Protein AF-A0A5C0DPR0-F1 (afdb_monomer_lite)

Foldseek 3Di:
DDDDPDPQWDFFDPVRLVLLVVLCVVVVHDLVRLCVVLVHDSVQSVCRNVRHIDGPVSLCSSCVVSVHDVVVRDPPPDPPDDDDDDDDDDDDDDDDDDDDDPDDDDPPPPPPPPVDADKWKKKWFWDDFPVPCPDPVLLQVLLCVQQNDFKDFDDFDGDGTITMIMGGPRSLVSVQCCVVVVVCQDRVPIGIDHMDTQPPPNPPPPQVVFAQELPDWPDPVSHDPQKDQPVVLLVVLPPPDDDDDDPPDDPVQSRFKMWGWFQDPVVRWIKIWMKGKDDDPVCVVVQKIKIKIKIATSDQVDWDQQQKKKWKAFPPPRHTQDIWGGDTRMTMDMGMDHAQGKMKIFIDRNPDTRDIGIYGD

Structure (mmCIF, N/CA/C/O backbone):
data_AF-A0A5C0DPR0-F1
#
_entry.id   AF-A0A5C0DPR0-F1
#
loop_
_atom_site.group_PDB
_atom_site.id
_atom_site.type_symbol
_atom_site.label_atom_id
_atom_site.label_alt_id
_atom_site.label_comp_id
_atom_site.label_asym_id
_atom_site.label_entity_id
_atom_site.label_seq_id
_atom_site.pdbx_PDB_ins_code
_atom_site.Cartn_x
_atom_site.Cartn_y
_atom_site.Cartn_z
_atom_site.occupancy
_atom_site.B_iso_or_equiv
_atom_site.auth_seq_id
_atom_site.auth_comp_id
_atom_site.auth_asym_id
_atom_site.auth_atom_id
_atom_site.pdbx_PDB_model_num
ATOM 1 N N . MET A 1 1 ? 44.161 -37.547 3.077 1.00 33.28 1 MET A N 1
ATOM 2 C CA . MET A 1 1 ? 42.732 -37.229 3.282 1.00 33.28 1 MET A CA 1
ATOM 3 C C . MET A 1 1 ? 42.538 -36.890 4.749 1.00 33.28 1 MET A C 1
ATOM 5 O O . MET A 1 1 ? 42.451 -37.794 5.563 1.00 33.28 1 MET A O 1
ATOM 9 N N . THR A 1 2 ? 42.570 -35.611 5.112 1.00 27.02 2 THR A N 1
ATOM 10 C CA . THR A 1 2 ? 42.366 -35.168 6.499 1.00 27.02 2 THR A CA 1
ATOM 11 C C . THR A 1 2 ? 41.094 -34.340 6.543 1.00 27.02 2 THR A C 1
ATOM 13 O O . THR A 1 2 ? 41.049 -33.235 6.010 1.00 27.02 2 THR A O 1
ATOM 16 N N . GLN A 1 3 ? 40.048 -34.945 7.104 1.00 31.61 3 GLN A N 1
ATOM 17 C CA . GLN A 1 3 ? 38.755 -34.325 7.364 1.00 31.61 3 GLN A CA 1
ATOM 18 C C . GLN A 1 3 ? 38.914 -33.300 8.491 1.00 31.61 3 GLN A C 1
ATOM 20 O O . GLN A 1 3 ? 39.350 -33.642 9.589 1.00 31.61 3 GLN A O 1
ATOM 25 N N . THR A 1 4 ? 38.559 -32.047 8.225 1.00 35.56 4 THR A N 1
ATOM 26 C CA . THR A 1 4 ? 38.386 -31.017 9.255 1.00 35.56 4 THR A CA 1
ATOM 27 C C . THR A 1 4 ? 37.007 -31.220 9.903 1.00 35.56 4 THR A C 1
ATOM 29 O O . THR A 1 4 ? 36.044 -31.420 9.158 1.00 35.56 4 THR A O 1
ATOM 32 N N . PRO A 1 5 ? 36.856 -31.191 11.244 1.00 42.25 5 PRO A N 1
ATOM 33 C CA . PRO A 1 5 ? 35.576 -31.450 11.902 1.00 42.25 5 PRO A CA 1
ATOM 34 C C . PRO A 1 5 ? 34.559 -30.386 11.487 1.00 42.25 5 PRO A C 1
ATOM 36 O O . PRO A 1 5 ? 34.745 -29.194 11.738 1.00 42.25 5 PRO A O 1
ATOM 39 N N . GLY A 1 6 ? 33.517 -30.824 10.783 1.00 49.41 6 GLY A N 1
ATOM 40 C CA . GLY A 1 6 ? 32.543 -29.952 10.142 1.00 49.41 6 GLY A CA 1
ATOM 41 C C . GLY A 1 6 ? 31.759 -29.116 11.149 1.00 49.41 6 GLY A C 1
ATOM 42 O O . GLY A 1 6 ? 31.264 -29.632 12.151 1.00 49.41 6 GLY A O 1
ATOM 43 N N . ARG A 1 7 ? 31.600 -27.820 10.856 1.00 59.56 7 ARG A N 1
ATOM 44 C CA . ARG A 1 7 ? 30.588 -26.969 11.497 1.00 59.56 7 ARG A CA 1
ATOM 45 C C . ARG A 1 7 ? 29.228 -27.653 11.317 1.00 59.56 7 ARG A C 1
ATOM 47 O O . ARG A 1 7 ? 28.668 -27.619 10.230 1.00 59.56 7 ARG A O 1
ATOM 54 N N . SER A 1 8 ? 28.707 -28.297 12.361 1.00 78.06 8 SER A N 1
ATOM 55 C CA . SER A 1 8 ? 27.427 -29.022 12.317 1.00 78.06 8 SER A CA 1
ATOM 56 C C . SER A 1 8 ? 26.212 -28.089 12.274 1.00 78.06 8 SER A C 1
ATOM 58 O O . SER A 1 8 ? 25.092 -28.542 12.026 1.00 78.06 8 SER A O 1
ATOM 60 N N . SER A 1 9 ? 26.432 -26.784 12.467 1.00 85.88 9 SER A N 1
ATOM 61 C CA . SER A 1 9 ? 25.413 -25.745 12.401 1.00 85.88 9 SER A CA 1
ATOM 62 C C . SER A 1 9 ? 25.837 -24.542 11.559 1.00 85.88 9 SER A C 1
ATOM 64 O O . SER A 1 9 ? 26.989 -24.111 11.626 1.00 85.88 9 SER A O 1
ATOM 66 N N . LEU A 1 10 ? 24.876 -23.959 10.846 1.00 89.06 10 LEU A N 1
ATOM 67 C CA . LEU A 1 10 ? 25.005 -22.722 10.082 1.00 89.06 10 LEU A CA 1
ATOM 68 C C . LEU A 1 10 ? 24.033 -21.668 10.604 1.00 89.06 10 LEU A C 1
ATOM 70 O O . LEU A 1 10 ? 22.939 -21.981 11.077 1.00 89.06 10 LEU A O 1
ATOM 74 N N . THR A 1 11 ? 24.443 -20.411 10.476 1.00 89.88 11 THR A N 1
ATOM 75 C CA . THR A 1 11 ? 23.635 -19.244 10.821 1.00 89.88 11 THR A CA 1
ATOM 76 C C . THR A 1 11 ? 23.366 -18.449 9.555 1.00 89.88 11 THR A C 1
ATOM 78 O O . THR A 1 11 ? 24.300 -18.098 8.837 1.00 89.88 11 THR A O 1
ATOM 81 N N . ALA A 1 12 ? 22.097 -18.152 9.278 1.00 88.31 12 ALA A N 1
ATOM 82 C CA . ALA A 1 12 ? 21.735 -17.327 8.133 1.00 88.31 12 ALA A CA 1
ATOM 83 C C . ALA A 1 12 ? 22.157 -15.870 8.376 1.00 88.31 12 ALA A C 1
ATOM 85 O O . ALA A 1 12 ? 21.809 -15.280 9.404 1.00 88.31 12 ALA A O 1
ATOM 86 N N . SER A 1 13 ? 22.904 -15.289 7.433 1.00 88.19 13 SER A N 1
ATOM 87 C CA . SER A 1 13 ? 23.257 -13.867 7.468 1.00 88.19 13 SER A CA 1
ATOM 88 C C .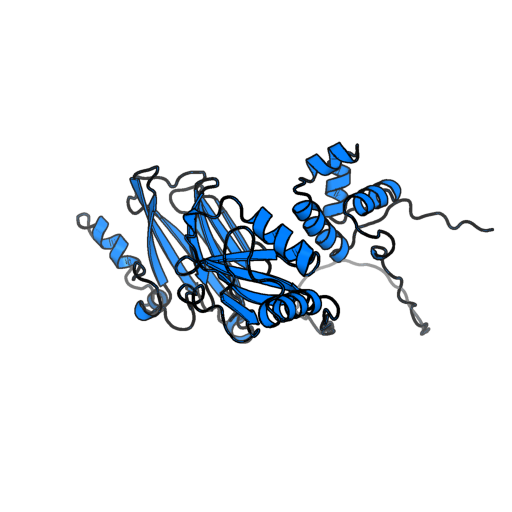 SER A 1 13 ? 22.007 -12.994 7.301 1.00 88.19 13 SER A C 1
ATOM 90 O O . SER A 1 13 ? 20.943 -13.472 6.907 1.00 88.19 13 SER A O 1
ATOM 92 N N . ALA A 1 14 ? 22.104 -11.696 7.601 1.00 82.88 14 ALA A N 1
ATOM 93 C CA . ALA A 1 14 ? 20.983 -10.775 7.394 1.00 82.88 14 ALA A CA 1
ATOM 94 C C . ALA A 1 14 ? 20.483 -10.785 5.936 1.00 82.88 14 ALA A C 1
ATOM 96 O O . ALA A 1 14 ? 19.280 -10.871 5.717 1.00 82.88 14 ALA A O 1
ATOM 97 N N . GLU A 1 15 ? 21.404 -10.804 4.969 1.00 85.25 15 GLU A N 1
ATOM 98 C CA . GLU A 1 15 ? 21.096 -10.849 3.536 1.00 85.25 15 GLU A CA 1
ATOM 99 C C . GLU A 1 15 ? 20.330 -12.120 3.142 1.00 85.25 15 GLU A C 1
ATOM 101 O O . GLU A 1 15 ? 19.316 -12.058 2.450 1.00 85.25 15 GLU A O 1
ATOM 106 N N . VAL A 1 16 ? 20.780 -13.280 3.627 1.00 88.44 16 VAL A N 1
ATOM 107 C CA . VAL A 1 16 ? 20.151 -14.573 3.315 1.00 88.44 16 VAL A CA 1
ATOM 108 C C . VAL A 1 16 ? 18.749 -14.655 3.904 1.00 88.44 16 VAL A C 1
ATOM 110 O O . VAL A 1 16 ? 17.831 -15.147 3.254 1.00 88.44 16 VAL A O 1
ATOM 113 N N . ARG A 1 17 ? 18.559 -14.141 5.125 1.00 92.06 17 ARG A N 1
ATOM 114 C CA . ARG A 1 17 ? 17.240 -14.114 5.772 1.00 92.06 17 ARG A CA 1
ATOM 115 C C . ARG A 1 17 ? 16.257 -13.234 5.017 1.00 92.06 17 ARG A C 1
ATOM 117 O O . ARG A 1 17 ? 15.082 -13.579 4.969 1.00 92.06 17 ARG A O 1
ATOM 124 N N . GLU A 1 18 ? 16.725 -12.135 4.437 1.00 88.44 18 GLU A N 1
ATOM 125 C CA . GLU A 1 18 ? 15.867 -11.247 3.659 1.00 88.44 18 GLU A CA 1
ATOM 126 C C . GLU A 1 18 ? 15.465 -11.871 2.324 1.00 88.44 18 GLU A C 1
ATOM 128 O O . GLU A 1 18 ? 14.275 -11.985 2.032 1.00 88.44 18 GLU A O 1
ATOM 133 N N . LYS A 1 19 ? 16.433 -12.425 1.582 1.00 88.81 19 LYS A N 1
ATOM 134 C CA . LYS A 1 19 ? 16.159 -13.211 0.366 1.00 88.81 19 LYS A CA 1
ATOM 135 C C . LYS A 1 19 ? 15.168 -14.345 0.634 1.00 88.81 19 LYS A C 1
ATOM 137 O O . LYS A 1 19 ? 14.225 -14.540 -0.125 1.00 88.81 19 LYS A O 1
ATOM 142 N N . ALA A 1 20 ? 15.335 -15.042 1.756 1.00 91.56 20 ALA A N 1
ATOM 143 C CA . ALA A 1 20 ? 14.423 -16.095 2.171 1.00 91.56 20 ALA A CA 1
ATOM 144 C C . ALA A 1 20 ? 13.011 -15.591 2.495 1.00 91.56 20 ALA A C 1
ATOM 146 O O . ALA A 1 20 ? 12.049 -16.300 2.213 1.00 91.56 20 ALA A O 1
ATOM 147 N N . ARG A 1 21 ? 12.852 -14.395 3.085 1.00 89.69 21 ARG A N 1
ATOM 148 C CA . ARG A 1 21 ? 11.521 -13.815 3.348 1.00 89.69 21 ARG A CA 1
ATOM 149 C C . ARG A 1 21 ? 10.802 -13.479 2.050 1.00 89.69 21 ARG A C 1
ATOM 151 O O . ARG A 1 21 ? 9.630 -13.815 1.914 1.00 89.69 21 ARG A O 1
ATOM 158 N N . ILE A 1 22 ? 11.515 -12.873 1.106 1.00 83.38 22 ILE A N 1
ATOM 159 C CA . ILE A 1 22 ? 10.978 -12.534 -0.214 1.00 83.38 22 ILE A CA 1
ATOM 160 C C . ILE A 1 22 ? 10.560 -13.810 -0.959 1.00 83.38 22 ILE A C 1
ATOM 162 O O . ILE A 1 22 ? 9.437 -13.885 -1.452 1.00 83.38 22 ILE A O 1
ATOM 166 N N . ALA A 1 23 ? 11.413 -14.840 -0.972 1.00 89.88 23 ALA A N 1
ATOM 167 C CA . ALA A 1 23 ? 11.097 -16.129 -1.591 1.00 89.88 23 ALA A CA 1
ATOM 168 C C . ALA A 1 23 ? 9.878 -16.808 -0.941 1.00 89.88 23 ALA A C 1
ATOM 170 O O . ALA A 1 23 ? 8.977 -17.267 -1.639 1.00 89.88 23 ALA A O 1
ATOM 171 N N . LEU A 1 24 ? 9.803 -16.804 0.395 1.00 89.00 24 LEU A N 1
ATOM 172 C CA . LEU A 1 24 ? 8.674 -17.365 1.141 1.00 89.00 24 LEU A CA 1
ATOM 173 C C . LEU A 1 24 ? 7.348 -16.669 0.780 1.00 89.00 24 LEU A C 1
ATOM 175 O O . LEU A 1 24 ? 6.334 -17.341 0.589 1.00 89.00 24 LEU A O 1
ATOM 179 N N . LEU A 1 25 ? 7.364 -15.336 0.656 1.00 79.88 25 LEU A N 1
ATOM 180 C CA . LEU A 1 25 ? 6.206 -14.544 0.228 1.00 79.88 25 LEU A CA 1
ATOM 181 C C . LEU A 1 25 ? 5.827 -14.821 -1.232 1.00 79.88 25 LEU A C 1
ATOM 183 O O . LEU A 1 25 ? 4.643 -14.967 -1.526 1.00 79.88 25 LEU A O 1
ATOM 187 N N . GLY A 1 26 ? 6.812 -14.943 -2.127 1.00 80.12 26 GLY A N 1
ATOM 188 C CA . GLY A 1 26 ? 6.591 -15.268 -3.540 1.00 80.12 26 GLY A CA 1
ATOM 189 C C . GLY A 1 26 ? 5.938 -16.636 -3.753 1.00 80.12 26 GLY A C 1
ATOM 190 O O . GLY A 1 26 ? 5.128 -16.796 -4.662 1.00 80.12 26 GLY A O 1
ATOM 191 N N . LEU A 1 27 ? 6.225 -17.597 -2.872 1.00 82.25 27 LEU A N 1
ATOM 192 C CA . LEU A 1 27 ? 5.579 -18.914 -2.852 1.00 82.25 27 LEU A CA 1
ATOM 193 C C . LEU A 1 27 ? 4.201 -18.908 -2.162 1.00 82.25 27 LEU A C 1
ATOM 195 O O . LEU A 1 27 ? 3.501 -19.919 -2.172 1.00 82.25 27 LEU A O 1
ATOM 199 N N . GLY A 1 28 ? 3.796 -17.793 -1.542 1.00 81.19 28 GLY A N 1
ATOM 200 C CA . GLY A 1 28 ? 2.561 -17.702 -0.758 1.00 81.19 28 GLY A CA 1
ATOM 201 C C . GLY A 1 28 ? 2.590 -18.537 0.527 1.00 81.19 28 GLY A C 1
ATOM 202 O O . GLY A 1 28 ? 1.539 -18.897 1.059 1.00 81.19 28 GLY A O 1
ATOM 203 N N . TYR A 1 29 ? 3.779 -18.885 1.025 1.00 87.81 29 TYR A N 1
ATOM 204 C CA . TYR A 1 29 ? 3.936 -19.738 2.198 1.00 87.81 29 TYR A CA 1
ATOM 205 C C . TYR A 1 29 ? 3.983 -18.922 3.490 1.00 87.81 29 TYR A C 1
ATOM 207 O O . TYR A 1 29 ? 4.507 -17.813 3.567 1.00 87.81 29 TYR A O 1
ATOM 215 N N . THR A 1 30 ? 3.475 -19.520 4.566 1.00 90.81 30 THR A N 1
ATOM 216 C CA . THR A 1 30 ? 3.812 -19.097 5.930 1.00 90.81 30 THR A CA 1
ATOM 217 C C . THR A 1 30 ? 5.005 -19.915 6.428 1.00 90.81 30 THR A C 1
ATOM 219 O O . THR A 1 30 ? 5.275 -21.002 5.920 1.00 90.81 30 THR A O 1
ATOM 222 N N . GLN A 1 31 ? 5.703 -19.462 7.478 1.00 91.75 31 GLN A N 1
ATOM 223 C CA . GLN A 1 31 ? 6.757 -20.287 8.099 1.00 91.75 31 GLN A CA 1
ATOM 224 C C . GLN A 1 31 ? 6.222 -21.635 8.610 1.00 91.75 31 GLN A C 1
ATOM 226 O O . GLN A 1 31 ? 6.978 -22.598 8.678 1.00 91.75 31 GLN A O 1
ATOM 231 N N . GLN A 1 32 ? 4.936 -21.700 8.980 1.00 89.00 32 GLN A N 1
ATOM 232 C CA . GLN A 1 32 ? 4.283 -22.948 9.374 1.00 89.00 32 GLN A CA 1
ATOM 233 C C . GLN A 1 32 ? 4.093 -23.864 8.162 1.00 89.00 32 GLN A C 1
ATOM 235 O O . GLN A 1 32 ? 4.509 -25.013 8.218 1.00 89.00 32 GLN A O 1
ATOM 240 N N . ALA A 1 33 ? 3.572 -23.332 7.052 1.00 87.12 33 ALA A N 1
ATOM 241 C CA . ALA A 1 33 ? 3.404 -24.092 5.814 1.00 87.12 33 ALA A CA 1
ATOM 242 C C . ALA A 1 33 ? 4.742 -24.651 5.298 1.00 87.12 33 ALA A C 1
ATOM 244 O O . ALA A 1 33 ? 4.816 -25.820 4.936 1.00 87.12 33 ALA A O 1
ATOM 245 N N . LEU A 1 34 ? 5.814 -23.851 5.350 1.00 93.81 34 LEU A N 1
ATOM 246 C CA . LEU A 1 34 ? 7.159 -24.307 4.990 1.00 93.81 34 LEU A CA 1
ATOM 247 C C . LEU A 1 34 ? 7.674 -25.402 5.940 1.00 93.81 34 LEU A C 1
ATOM 249 O O . LEU A 1 34 ? 8.290 -26.367 5.496 1.00 93.81 34 LEU A O 1
ATOM 253 N N . ALA A 1 35 ? 7.429 -25.266 7.247 1.00 95.81 35 ALA A N 1
ATOM 254 C CA . ALA A 1 35 ? 7.816 -26.281 8.225 1.00 95.81 35 ALA A CA 1
ATOM 255 C C . ALA A 1 35 ? 7.104 -27.616 7.963 1.00 95.81 35 ALA A C 1
ATOM 257 O O . ALA A 1 35 ? 7.754 -28.662 7.960 1.00 95.81 35 ALA A O 1
ATOM 258 N N . ASP A 1 36 ? 5.801 -27.564 7.683 1.00 92.19 36 ASP A N 1
ATOM 259 C CA . ASP A 1 36 ? 4.989 -28.741 7.379 1.00 92.19 36 ASP A CA 1
ATOM 260 C C . ASP A 1 36 ? 5.438 -29.402 6.068 1.00 92.19 36 ASP A C 1
ATOM 262 O O . ASP A 1 36 ? 5.614 -30.621 6.021 1.00 92.19 36 ASP A O 1
ATOM 266 N N . PHE A 1 37 ? 5.716 -28.598 5.035 1.00 92.56 37 PHE A N 1
ATOM 267 C CA . PHE A 1 37 ? 6.218 -29.072 3.744 1.00 92.56 37 PHE A CA 1
ATOM 268 C C . PHE A 1 37 ? 7.571 -29.78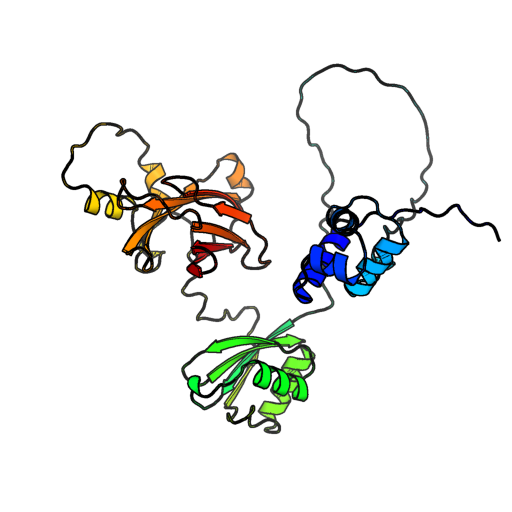7 3.878 1.00 92.56 37 PHE A C 1
ATOM 270 O O . PHE A 1 37 ? 7.740 -30.915 3.413 1.00 92.56 37 PHE A O 1
ATOM 277 N N . LEU A 1 38 ? 8.517 -29.171 4.591 1.00 94.38 38 LEU A N 1
ATOM 278 C CA . LEU A 1 38 ? 9.859 -29.719 4.809 1.00 94.38 38 LEU A CA 1
ATOM 279 C C . LEU A 1 38 ? 9.910 -30.823 5.875 1.00 94.38 38 LEU A C 1
ATOM 281 O O . LEU A 1 38 ? 10.975 -31.396 6.109 1.00 94.38 38 LEU A O 1
ATOM 285 N N . LYS A 1 39 ? 8.787 -31.118 6.546 1.00 96.31 39 LYS A N 1
ATOM 286 C CA . LYS A 1 39 ? 8.719 -32.009 7.720 1.00 96.31 39 LYS A CA 1
ATOM 287 C C . LYS A 1 39 ? 9.719 -31.609 8.815 1.00 96.31 39 LYS A C 1
ATOM 289 O O . LYS A 1 39 ? 10.295 -32.457 9.500 1.00 96.31 39 LYS A O 1
ATOM 294 N N . LEU A 1 40 ? 9.920 -30.304 8.984 1.00 95.38 40 LEU A N 1
ATOM 295 C CA . LEU A 1 40 ? 10.756 -29.712 10.023 1.00 95.38 40 LEU A CA 1
ATOM 296 C C . LEU A 1 40 ? 9.885 -29.148 11.143 1.00 95.38 40 LEU A C 1
ATOM 298 O O . LEU A 1 40 ? 8.720 -28.809 10.960 1.00 95.38 40 LEU A O 1
ATOM 302 N N . SER A 1 41 ? 10.461 -28.981 12.333 1.00 96.06 41 SER A N 1
ATOM 303 C CA . SER A 1 41 ? 9.756 -28.247 13.380 1.00 96.06 41 SER A CA 1
ATOM 304 C C . SER A 1 41 ? 9.648 -26.765 13.011 1.00 96.06 41 SER A C 1
ATOM 306 O O . SER A 1 41 ? 10.618 -26.149 12.557 1.00 96.06 41 SER A O 1
ATOM 308 N N . ARG A 1 42 ? 8.500 -26.145 13.314 1.00 96.00 42 ARG A N 1
ATOM 309 C CA . ARG A 1 42 ? 8.311 -24.689 13.181 1.00 96.00 42 ARG A CA 1
ATOM 310 C C . ARG A 1 42 ? 9.429 -23.899 13.871 1.00 96.00 42 ARG A C 1
ATOM 312 O O . ARG A 1 42 ? 9.865 -22.865 13.375 1.00 96.00 42 ARG A O 1
ATOM 319 N N . SER A 1 43 ? 9.924 -24.397 15.006 1.00 94.62 43 SER A N 1
ATOM 320 C CA . SER A 1 43 ? 11.031 -23.773 15.734 1.00 94.62 43 SER A CA 1
ATOM 321 C C . SER A 1 43 ? 12.345 -23.779 14.948 1.00 94.62 43 SER A C 1
ATOM 323 O O . SER A 1 43 ? 13.102 -22.817 15.049 1.00 94.62 43 SER A O 1
ATOM 325 N N . THR A 1 44 ? 12.610 -24.803 14.131 1.00 95.06 44 THR A N 1
ATOM 326 C CA . THR A 1 44 ? 13.786 -24.856 13.245 1.00 95.06 44 THR A CA 1
ATOM 327 C C . THR A 1 44 ? 13.689 -23.808 12.141 1.00 95.06 44 THR A C 1
ATOM 329 O O . THR A 1 44 ? 14.633 -23.045 11.939 1.00 95.06 44 THR A O 1
ATOM 332 N N . VAL A 1 45 ? 12.530 -23.713 11.486 1.00 96.44 45 VAL A N 1
ATOM 333 C CA . VAL A 1 45 ? 12.282 -22.700 10.449 1.00 96.44 45 VAL A CA 1
ATOM 334 C C . VAL A 1 45 ? 12.365 -21.291 11.044 1.00 96.44 45 VAL A C 1
ATOM 336 O O . VAL A 1 45 ? 13.056 -20.427 10.515 1.00 96.44 45 VAL A O 1
ATOM 339 N N . SER A 1 46 ? 11.763 -21.061 12.212 1.00 95.31 46 SER A N 1
ATOM 340 C CA . SER A 1 46 ? 11.840 -19.764 12.891 1.00 95.31 46 SER A CA 1
ATOM 341 C C . SER A 1 46 ? 13.278 -19.386 13.270 1.00 95.31 46 SER A C 1
ATOM 343 O O . SER A 1 46 ? 13.688 -18.243 13.065 1.00 95.31 46 SER A O 1
ATOM 345 N N . LYS A 1 47 ? 14.086 -20.345 13.749 1.00 96.19 47 LYS A N 1
ATOM 346 C CA . LYS A 1 47 ? 15.515 -20.125 14.031 1.00 96.19 47 LYS A CA 1
ATOM 347 C C . LYS A 1 47 ? 16.281 -19.664 12.791 1.00 96.19 47 LYS A C 1
ATOM 349 O O . LYS A 1 47 ? 17.0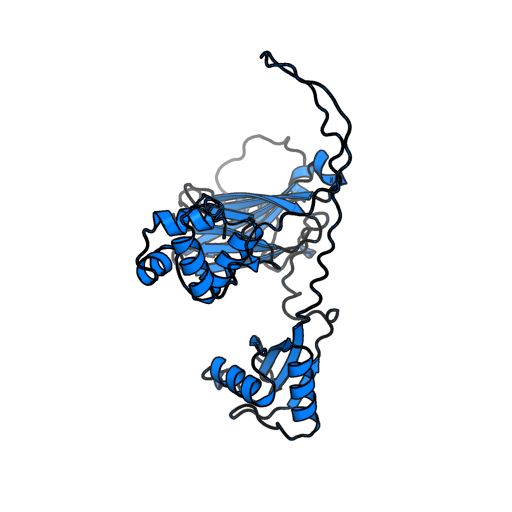72 -18.731 12.909 1.00 96.19 47 LYS A O 1
ATOM 354 N N . PHE A 1 48 ? 16.003 -20.237 11.621 1.00 96.00 48 PHE A N 1
ATOM 355 C CA . PHE A 1 48 ? 16.593 -19.788 10.359 1.00 96.00 48 PHE A CA 1
ATOM 356 C C . PHE A 1 48 ? 16.278 -18.307 10.073 1.00 96.00 48 PHE A C 1
ATOM 358 O O . PHE A 1 48 ? 17.194 -17.490 9.966 1.00 96.00 48 PHE A O 1
ATOM 365 N N . PHE A 1 49 ? 14.996 -17.919 10.068 1.00 93.50 49 PHE A N 1
ATOM 366 C CA . PHE A 1 49 ? 14.568 -16.532 9.800 1.00 93.50 49 PHE A CA 1
ATOM 367 C C . PHE A 1 49 ? 14.987 -15.523 10.884 1.00 93.50 49 PHE A C 1
ATOM 369 O O . PHE A 1 49 ? 15.082 -14.316 10.630 1.00 93.50 49 PHE A O 1
ATOM 376 N N . ASN A 1 50 ? 15.297 -16.005 12.087 1.00 91.44 50 ASN A N 1
ATOM 377 C CA . ASN A 1 50 ? 15.790 -15.192 13.197 1.00 91.44 50 ASN A CA 1
ATOM 378 C C . ASN A 1 50 ? 17.322 -15.128 13.274 1.00 91.44 50 ASN A C 1
ATOM 380 O O . ASN A 1 50 ? 17.845 -14.394 14.107 1.00 91.44 50 ASN A O 1
ATOM 384 N N . GLY A 1 51 ? 18.050 -15.819 12.389 1.00 90.50 51 GLY A N 1
ATOM 385 C CA . GLY A 1 51 ? 19.517 -15.800 12.394 1.00 90.50 51 GLY A CA 1
ATOM 386 C C . GLY A 1 51 ? 20.105 -16.544 13.589 1.00 90.50 51 GLY A C 1
ATOM 387 O O . GLY A 1 51 ? 21.156 -16.176 14.103 1.00 90.50 51 GLY A O 1
ATOM 388 N N . SER A 1 52 ? 19.407 -17.576 14.058 1.00 92.25 52 SER A N 1
ATOM 389 C CA . SER A 1 52 ? 19.920 -18.516 15.050 1.00 92.25 52 SER A CA 1
ATOM 390 C C . SER A 1 52 ? 20.593 -19.708 14.357 1.00 92.25 52 SER A C 1
ATOM 392 O O . SER A 1 52 ? 20.151 -20.101 13.274 1.00 92.25 52 SER A O 1
ATOM 394 N N . PRO A 1 53 ? 21.614 -20.328 14.975 1.00 92.81 53 PRO A N 1
ATOM 395 C CA . PRO A 1 53 ? 22.255 -21.515 14.421 1.00 92.81 53 PRO A CA 1
ATOM 396 C C . PRO A 1 53 ? 21.267 -22.678 14.255 1.00 92.81 53 PRO A C 1
ATOM 398 O O . PRO A 1 53 ? 20.533 -23.026 15.188 1.00 92.81 53 PRO A O 1
ATOM 401 N N . ILE A 1 54 ? 21.281 -23.310 13.082 1.00 95.50 54 ILE A N 1
ATOM 402 C CA . ILE A 1 54 ? 20.527 -24.532 12.771 1.00 95.50 54 ILE A CA 1
ATOM 403 C C . ILE A 1 54 ? 21.436 -25.570 12.116 1.00 95.50 54 ILE A C 1
ATOM 405 O O . ILE A 1 54 ? 22.495 -25.226 11.603 1.00 95.50 54 ILE A O 1
ATOM 409 N N . ARG A 1 55 ? 21.039 -26.846 12.125 1.00 93.88 55 ARG A N 1
ATOM 410 C CA . ARG A 1 55 ? 21.813 -27.921 11.486 1.00 93.88 55 ARG A CA 1
ATOM 411 C C . ARG A 1 55 ? 22.015 -27.649 9.994 1.00 93.88 55 ARG A C 1
ATOM 413 O O . ARG A 1 55 ? 21.086 -27.186 9.338 1.00 93.88 55 ARG A O 1
ATOM 420 N N . VAL A 1 56 ? 23.196 -27.990 9.471 1.00 92.81 56 VAL A N 1
ATOM 421 C CA . VAL A 1 56 ? 23.545 -27.816 8.044 1.00 92.81 56 VAL A CA 1
ATOM 422 C C . VAL A 1 56 ? 22.493 -28.447 7.130 1.00 92.81 56 VAL A C 1
ATOM 424 O O . VAL A 1 56 ? 22.067 -27.812 6.175 1.00 92.81 56 VAL A O 1
ATOM 427 N N . ASP A 1 57 ? 22.028 -29.654 7.455 1.00 93.44 57 ASP A N 1
ATOM 428 C CA . ASP A 1 57 ? 21.030 -30.373 6.652 1.00 93.44 57 ASP A CA 1
ATOM 429 C C . ASP A 1 57 ? 19.722 -29.578 6.529 1.00 93.44 57 ASP A C 1
ATOM 431 O O . ASP A 1 57 ? 19.208 -29.382 5.433 1.00 93.44 57 ASP A O 1
ATOM 435 N N . HIS A 1 58 ? 19.226 -29.040 7.650 1.00 95.31 58 HIS A N 1
ATOM 436 C CA . HIS A 1 58 ? 18.006 -28.229 7.672 1.00 95.31 58 HIS A CA 1
ATOM 437 C C . HIS A 1 58 ? 18.207 -26.887 6.963 1.00 95.31 58 HIS A C 1
ATOM 439 O O . HIS A 1 58 ? 17.284 -26.370 6.347 1.00 95.31 58 HIS A O 1
ATOM 445 N N . TYR A 1 59 ? 19.411 -26.317 7.052 1.00 94.94 59 TYR A N 1
ATOM 446 C CA . TYR A 1 59 ? 19.752 -25.086 6.350 1.00 94.94 59 TYR A CA 1
ATOM 447 C C . TYR A 1 59 ? 19.663 -25.278 4.837 1.00 94.94 59 TYR A C 1
ATOM 449 O O . TYR A 1 59 ? 19.003 -24.492 4.165 1.00 94.94 59 TYR A O 1
ATOM 457 N N . LYS A 1 60 ? 20.269 -26.354 4.319 1.00 94.62 60 LYS A N 1
ATOM 458 C CA . LYS A 1 60 ? 20.213 -26.708 2.896 1.00 94.62 60 LYS A CA 1
ATOM 459 C C . LYS A 1 60 ? 18.779 -26.944 2.438 1.00 94.62 60 LYS A C 1
ATOM 461 O O . LYS A 1 60 ? 18.352 -26.303 1.495 1.00 94.62 60 LYS A O 1
ATOM 466 N N . GLN A 1 61 ? 18.014 -27.747 3.181 1.00 95.19 61 GLN A N 1
ATOM 467 C CA . GLN A 1 61 ? 16.606 -28.019 2.870 1.00 95.19 61 GLN A CA 1
ATOM 468 C C . GLN A 1 61 ? 15.756 -26.747 2.770 1.00 95.19 61 GLN A C 1
ATOM 470 O O . GLN A 1 61 ? 14.945 -26.623 1.860 1.00 95.19 61 GLN A O 1
ATOM 475 N N . ILE A 1 62 ? 15.944 -25.798 3.693 1.00 95.31 62 ILE A N 1
ATOM 476 C CA . ILE A 1 62 ? 15.221 -24.521 3.658 1.00 95.31 62 ILE A CA 1
ATOM 477 C C . ILE A 1 62 ? 15.658 -23.679 2.454 1.00 95.31 62 ILE A C 1
ATOM 479 O O . ILE A 1 62 ? 14.811 -23.091 1.792 1.00 95.31 62 ILE A O 1
ATOM 483 N N . CYS A 1 63 ? 16.959 -23.599 2.169 1.00 94.81 63 CYS A N 1
ATOM 484 C CA . CYS A 1 63 ? 17.463 -22.850 1.021 1.00 94.81 63 CYS A CA 1
ATOM 485 C C . CYS A 1 63 ? 16.987 -23.441 -0.312 1.00 94.81 63 CYS A C 1
ATOM 487 O O . CYS A 1 63 ? 16.489 -22.686 -1.141 1.00 94.81 63 CYS A O 1
ATOM 489 N N . ASP A 1 64 ? 17.078 -24.759 -0.483 1.00 94.12 64 ASP A N 1
ATOM 490 C CA . ASP A 1 64 ? 16.688 -25.460 -1.709 1.00 94.12 64 ASP A CA 1
ATOM 491 C C . ASP A 1 64 ? 15.202 -25.229 -2.026 1.00 94.12 64 ASP A C 1
ATOM 493 O O . ASP A 1 64 ? 14.857 -24.871 -3.150 1.00 94.12 64 ASP A O 1
ATOM 497 N N . GLU A 1 65 ? 14.332 -25.337 -1.017 1.00 94.50 65 GLU A N 1
ATOM 498 C CA . GLU A 1 65 ? 12.890 -25.107 -1.175 1.00 94.50 65 GLU A CA 1
ATOM 499 C C . GLU A 1 65 ? 12.549 -23.652 -1.507 1.00 94.50 65 GLU A C 1
ATOM 501 O O . GLU A 1 65 ? 11.624 -23.367 -2.262 1.00 94.50 65 GLU A O 1
ATOM 506 N N . LEU A 1 66 ? 13.324 -22.710 -0.973 1.00 93.44 66 LEU A N 1
ATOM 507 C CA . LEU A 1 66 ? 13.169 -21.287 -1.268 1.00 93.44 66 LEU A CA 1
ATOM 508 C C . LEU A 1 66 ? 13.876 -20.866 -2.569 1.00 93.44 66 LEU A C 1
ATOM 510 O O . LEU A 1 66 ? 13.913 -19.674 -2.875 1.00 93.44 66 LEU A O 1
ATOM 514 N N . GLY A 1 67 ? 14.458 -21.805 -3.324 1.00 91.25 67 GLY A N 1
ATOM 515 C CA . GLY A 1 67 ? 15.198 -21.514 -4.555 1.00 91.25 67 GLY A CA 1
ATOM 516 C C . GLY A 1 67 ? 16.479 -20.702 -4.328 1.00 91.25 67 GLY A C 1
ATOM 517 O O . GLY A 1 67 ? 16.922 -19.974 -5.216 1.00 91.25 67 GLY A O 1
ATOM 518 N N . LEU A 1 68 ? 17.065 -20.785 -3.132 1.00 91.00 68 LEU A N 1
ATOM 519 C CA . LEU A 1 68 ? 18.292 -20.091 -2.752 1.00 91.00 68 LEU A CA 1
ATOM 520 C C . LEU A 1 68 ? 19.491 -21.035 -2.848 1.00 91.00 68 LEU A C 1
ATOM 522 O O . LEU A 1 68 ? 19.479 -22.130 -2.293 1.00 91.00 68 LEU A O 1
ATOM 526 N N . ASN A 1 69 ? 20.584 -20.576 -3.459 1.00 88.44 69 ASN A N 1
ATOM 527 C CA . ASN A 1 69 ? 21.838 -21.320 -3.426 1.00 88.44 69 ASN A CA 1
ATOM 528 C C . ASN A 1 69 ? 22.503 -21.186 -2.044 1.00 88.44 69 ASN A C 1
ATOM 530 O O . ASN A 1 69 ? 23.039 -20.130 -1.699 1.00 88.44 69 ASN A O 1
ATOM 534 N N . TRP A 1 70 ? 22.478 -22.251 -1.240 1.00 86.19 70 TRP A N 1
ATOM 535 C CA . TRP A 1 70 ? 23.015 -22.238 0.126 1.00 86.19 70 TRP A CA 1
ATOM 536 C C . TRP A 1 70 ? 24.537 -21.995 0.185 1.00 86.19 70 TRP A C 1
ATOM 538 O O . TRP A 1 70 ? 25.032 -21.521 1.209 1.00 86.19 70 TRP A O 1
ATOM 548 N N . GLU A 1 71 ? 25.286 -22.276 -0.889 1.00 81.06 71 GLU A N 1
ATOM 549 C CA . GLU A 1 71 ? 26.737 -22.031 -0.958 1.00 81.06 71 GLU A CA 1
ATOM 550 C C . GLU A 1 71 ? 27.058 -20.538 -1.069 1.00 81.06 71 GLU A C 1
ATOM 552 O O . GLU A 1 71 ? 27.974 -20.043 -0.408 1.00 81.06 71 GLU A O 1
ATOM 557 N N . ASP A 1 72 ? 26.237 -19.795 -1.815 1.00 73.88 72 ASP A N 1
ATOM 558 C CA . ASP A 1 72 ? 26.318 -18.332 -1.903 1.00 73.88 72 ASP A CA 1
ATOM 559 C C . ASP A 1 72 ? 25.922 -17.653 -0.583 1.00 73.88 72 ASP A C 1
ATOM 561 O O . ASP A 1 72 ? 26.240 -16.487 -0.344 1.00 73.88 72 ASP A O 1
ATOM 565 N N . CYS A 1 73 ? 25.253 -18.402 0.294 1.00 68.69 73 CYS A N 1
ATOM 566 C CA . CYS A 1 73 ? 24.793 -17.961 1.602 1.00 68.69 73 CYS A CA 1
ATOM 567 C C . CYS A 1 73 ? 25.834 -18.171 2.718 1.00 68.69 73 CYS A C 1
ATOM 569 O O . CYS A 1 73 ? 25.610 -17.741 3.857 1.00 68.69 73 CYS A O 1
ATOM 571 N N . LEU A 1 74 ? 26.972 -18.816 2.424 1.00 75.88 74 LEU A N 1
ATOM 572 C CA . LEU A 1 74 ? 28.058 -18.981 3.387 1.00 75.88 74 LEU A CA 1
ATOM 573 C C . LEU A 1 74 ? 28.826 -17.663 3.571 1.00 75.88 74 LEU A C 1
ATOM 575 O O . LEU A 1 74 ? 29.126 -16.970 2.596 1.00 75.88 74 LEU A O 1
ATOM 579 N N . PRO A 1 75 ? 29.213 -17.309 4.809 1.00 58.72 75 PRO A N 1
ATOM 580 C CA . PRO A 1 75 ? 30.096 -16.174 5.029 1.00 58.72 75 PRO A CA 1
ATOM 581 C C . PRO A 1 75 ? 31.425 -16.428 4.307 1.00 58.72 75 PRO A C 1
ATOM 583 O O . PRO A 1 75 ? 32.191 -17.310 4.696 1.00 58.72 75 PRO A O 1
ATOM 586 N N . ARG A 1 76 ? 31.700 -15.661 3.243 1.00 53.88 76 ARG A N 1
ATOM 587 C CA . ARG A 1 76 ? 33.005 -15.674 2.575 1.00 53.88 76 ARG A CA 1
ATOM 588 C C . ARG A 1 76 ? 34.047 -15.184 3.575 1.00 53.88 76 ARG A C 1
ATOM 590 O O . ARG A 1 76 ? 34.050 -14.009 3.944 1.00 53.88 76 ARG A O 1
ATOM 597 N N . GLU A 1 77 ? 34.924 -16.081 4.015 1.00 42.69 77 GLU A N 1
ATOM 598 C CA . GLU A 1 77 ? 36.140 -15.705 4.730 1.00 42.69 77 GLU A CA 1
ATOM 599 C C . GLU A 1 77 ? 36.968 -14.838 3.775 1.00 42.69 77 GLU A C 1
ATOM 601 O O . GLU A 1 77 ? 37.572 -15.327 2.822 1.00 42.69 77 GLU A O 1
ATOM 606 N N . GLN A 1 78 ? 36.939 -13.518 3.970 1.00 35.56 78 GLN A N 1
ATOM 607 C CA . GLN A 1 78 ? 37.903 -12.651 3.306 1.00 35.56 78 GLN A CA 1
ATOM 608 C C . GLN A 1 78 ? 39.294 -13.082 3.788 1.00 35.56 78 GLN A C 1
ATOM 610 O O . GLN A 1 78 ? 39.493 -13.194 5.002 1.00 35.56 78 GLN A O 1
ATOM 615 N N . PRO A 1 79 ? 40.257 -13.337 2.887 1.00 33.25 79 PRO A N 1
ATOM 616 C CA . PRO A 1 79 ? 41.608 -13.667 3.300 1.00 33.25 79 PRO A CA 1
ATOM 617 C C . PRO A 1 79 ? 42.167 -12.475 4.074 1.00 33.25 79 PRO A C 1
ATOM 619 O O . PRO A 1 79 ? 42.372 -11.391 3.528 1.00 33.25 79 PRO A O 1
ATOM 622 N N . ILE A 1 80 ? 42.381 -12.681 5.373 1.00 35.66 80 ILE A N 1
ATOM 623 C CA . ILE A 1 80 ? 43.089 -11.742 6.234 1.00 35.66 80 ILE A CA 1
ATOM 624 C C . ILE A 1 80 ? 44.507 -11.656 5.673 1.00 35.66 80 ILE A C 1
ATOM 626 O O . ILE A 1 80 ? 45.318 -12.571 5.840 1.00 35.66 80 ILE A O 1
ATOM 630 N N . ALA A 1 81 ? 44.797 -10.566 4.964 1.00 33.31 81 ALA A N 1
ATOM 631 C CA . ALA A 1 81 ? 46.159 -10.190 4.646 1.00 33.31 81 ALA A CA 1
ATOM 632 C C . ALA A 1 81 ? 46.914 -10.055 5.974 1.00 33.31 81 ALA A C 1
ATOM 634 O O . ALA A 1 81 ? 46.567 -9.252 6.839 1.00 33.31 81 ALA A O 1
ATOM 635 N N . LYS A 1 82 ? 47.911 -10.920 6.149 1.00 34.09 82 LYS A N 1
ATOM 636 C CA . LYS A 1 82 ? 48.801 -10.943 7.302 1.00 34.09 82 LYS A CA 1
ATOM 637 C C . LYS A 1 82 ? 49.550 -9.611 7.378 1.00 34.09 82 LYS A C 1
ATOM 639 O O . LYS A 1 82 ? 50.387 -9.337 6.526 1.00 34.09 82 LYS A O 1
ATOM 644 N N . SER A 1 83 ? 49.339 -8.854 8.445 1.00 33.28 83 SER A N 1
ATOM 645 C CA . SER A 1 83 ? 50.370 -7.977 8.997 1.00 33.28 83 SER A CA 1
ATOM 646 C C . SER A 1 83 ? 50.526 -8.317 10.477 1.00 33.28 83 SER A C 1
ATOM 648 O O . SER A 1 83 ? 49.753 -7.874 11.323 1.00 33.28 83 SER A O 1
ATOM 650 N N . GLN A 1 84 ? 51.506 -9.178 10.759 1.00 37.78 84 GLN A N 1
ATOM 651 C CA . GLN A 1 84 ? 52.181 -9.247 12.058 1.00 37.78 84 GLN A CA 1
ATOM 652 C C . GLN A 1 84 ? 52.750 -7.845 12.319 1.00 37.78 84 GLN A C 1
ATOM 654 O O . GLN A 1 84 ? 53.263 -7.226 11.394 1.00 37.78 84 GLN A O 1
ATOM 659 N N . THR A 1 85 ? 52.529 -7.227 13.470 1.00 29.80 85 THR A N 1
ATOM 660 C CA . THR A 1 85 ? 53.243 -7.418 14.747 1.00 29.80 85 THR A CA 1
ATOM 661 C C . THR A 1 85 ? 52.557 -6.502 15.765 1.00 29.80 85 THR A C 1
ATOM 663 O O . THR A 1 85 ? 52.144 -5.416 15.383 1.00 29.80 85 THR A O 1
ATOM 666 N N . ALA A 1 86 ? 52.463 -6.727 17.066 1.00 33.69 86 ALA A N 1
ATOM 667 C CA . ALA A 1 86 ? 52.712 -7.807 18.009 1.00 33.69 86 ALA A CA 1
ATOM 668 C C . ALA A 1 86 ? 52.317 -7.196 19.376 1.00 33.69 86 ALA A C 1
ATOM 670 O O . ALA A 1 86 ? 52.507 -5.996 19.560 1.00 33.69 86 ALA A O 1
ATOM 671 N N . SER A 1 87 ? 51.910 -8.033 20.339 1.00 35.25 87 SER A N 1
ATOM 672 C CA . SER A 1 87 ? 51.902 -7.734 21.789 1.00 35.25 87 SER A CA 1
ATOM 673 C C . SER A 1 87 ? 50.817 -6.751 22.285 1.00 35.25 87 SER A C 1
ATOM 675 O O . SER A 1 87 ? 50.547 -5.748 21.647 1.00 35.25 87 SER A O 1
ATOM 677 N N . CYS A 1 88 ? 50.136 -6.920 23.419 1.00 24.41 88 CYS A N 1
ATOM 678 C CA . CYS A 1 88 ? 50.245 -7.858 24.533 1.00 24.41 88 CYS A CA 1
ATOM 679 C C . CYS A 1 88 ? 48.873 -7.937 25.237 1.00 24.41 88 CYS A C 1
ATOM 681 O O . CYS A 1 88 ? 48.056 -7.023 25.133 1.00 24.41 88 CYS A O 1
ATOM 683 N N . CYS A 1 89 ? 48.645 -9.023 25.965 1.00 30.16 89 CYS A N 1
ATOM 684 C CA . CYS A 1 89 ? 47.508 -9.258 26.852 1.00 30.16 89 CYS A CA 1
ATOM 685 C C . CYS A 1 89 ? 47.441 -8.226 27.999 1.00 30.16 89 CYS A C 1
ATOM 687 O O . CYS A 1 89 ? 48.483 -7.711 28.392 1.00 30.16 89 CYS A O 1
ATOM 689 N N . ILE A 1 90 ? 46.260 -8.014 28.599 1.00 28.41 90 ILE A N 1
ATOM 690 C CA . ILE A 1 90 ? 45.972 -8.150 30.048 1.00 28.41 90 ILE A CA 1
ATOM 691 C C . ILE A 1 90 ? 44.486 -7.836 30.324 1.00 28.41 90 ILE A C 1
ATOM 693 O O . ILE A 1 90 ? 43.780 -7.249 29.512 1.00 28.41 90 ILE A O 1
ATOM 697 N N . ALA A 1 91 ? 44.041 -8.388 31.447 1.00 30.98 91 ALA A N 1
ATOM 698 C CA . ALA A 1 91 ? 42.717 -8.776 31.882 1.00 30.98 91 ALA A CA 1
ATOM 699 C C . ALA A 1 91 ? 41.730 -7.670 32.316 1.00 30.98 91 ALA A C 1
ATOM 701 O O . ALA A 1 91 ? 42.055 -6.499 32.472 1.00 30.98 91 ALA A O 1
ATOM 702 N N . VAL A 1 92 ? 40.514 -8.174 32.536 1.00 37.22 92 VAL A N 1
ATOM 703 C CA . VAL A 1 92 ? 39.296 -7.637 33.161 1.00 37.22 92 VAL A CA 1
ATOM 704 C C . VAL A 1 92 ? 39.535 -6.852 34.456 1.00 37.22 92 VAL A C 1
ATOM 706 O O . VAL A 1 92 ? 40.224 -7.364 35.331 1.00 37.22 92 VAL A O 1
ATOM 709 N N . THR A 1 93 ? 38.824 -5.728 34.624 1.00 28.64 93 THR A N 1
ATOM 710 C CA . THR A 1 93 ? 38.079 -5.370 35.855 1.00 28.64 93 THR A CA 1
ATOM 711 C C . THR A 1 93 ? 36.942 -4.394 35.535 1.00 28.64 93 THR A C 1
ATOM 713 O O . THR A 1 93 ? 37.116 -3.476 34.735 1.00 28.64 93 THR A O 1
ATOM 716 N N . ASP A 1 94 ? 35.795 -4.620 36.176 1.00 35.94 94 ASP A N 1
ATOM 717 C CA . ASP A 1 94 ? 34.592 -3.781 36.184 1.00 35.94 94 ASP A CA 1
ATOM 718 C C . ASP A 1 94 ? 34.828 -2.407 36.845 1.00 35.94 94 ASP A C 1
ATOM 720 O O . ASP A 1 94 ? 35.656 -2.312 37.748 1.00 35.94 94 ASP A O 1
ATOM 724 N N . GLN A 1 95 ? 34.085 -1.376 36.401 1.00 28.61 95 GLN A N 1
ATOM 725 C CA . GLN A 1 95 ? 33.312 -0.400 37.208 1.00 28.61 95 GLN A CA 1
ATOM 726 C C . GLN A 1 95 ? 33.079 0.922 36.421 1.00 28.61 95 GLN A C 1
ATOM 728 O O . GLN A 1 95 ? 33.997 1.687 36.160 1.00 28.61 95 GLN A O 1
ATOM 733 N N . GLU A 1 96 ? 31.806 1.145 36.080 1.00 32.06 96 GLU A N 1
ATOM 734 C CA . GLU A 1 96 ? 31.038 2.407 35.998 1.00 32.06 96 GLU A CA 1
ATOM 735 C C . GLU A 1 96 ? 31.429 3.622 35.116 1.00 32.06 96 GLU A C 1
ATOM 737 O O . GLU A 1 96 ? 32.432 4.300 35.280 1.00 32.06 96 GLU A O 1
ATOM 742 N N . GLU A 1 97 ? 30.416 3.962 34.307 1.00 31.64 97 GLU A N 1
ATOM 743 C CA . GLU A 1 97 ? 29.869 5.281 33.950 1.00 31.64 97 GLU A CA 1
ATOM 744 C C . GLU A 1 97 ? 30.625 6.309 33.087 1.00 31.64 97 GLU A C 1
ATOM 746 O O . GLU A 1 97 ? 31.697 6.811 33.391 1.00 31.64 97 GLU A O 1
ATOM 751 N N . LYS A 1 98 ? 29.847 6.773 32.092 1.00 30.91 98 LYS A N 1
ATOM 752 C CA . LYS A 1 98 ? 29.881 8.076 31.414 1.00 30.91 98 LYS A CA 1
ATOM 753 C C . LYS A 1 98 ? 31.173 8.429 30.679 1.00 30.91 98 LYS A C 1
ATOM 755 O O . LYS A 1 98 ? 32.085 9.013 31.242 1.00 30.91 98 LYS A O 1
ATOM 760 N N . THR A 1 99 ? 31.125 8.337 29.350 1.00 26.86 99 THR A N 1
ATOM 761 C CA . THR A 1 99 ? 31.178 9.529 28.477 1.00 26.86 99 THR A CA 1
ATOM 762 C C . THR A 1 99 ? 30.998 9.151 27.009 1.00 26.86 99 THR A C 1
ATOM 764 O O . THR A 1 99 ? 31.408 8.090 26.549 1.00 26.86 99 THR A O 1
ATOM 767 N N . MET A 1 100 ? 30.327 10.041 26.277 1.00 30.77 100 MET A N 1
ATOM 768 C CA . MET A 1 100 ? 30.222 10.025 24.823 1.00 30.77 100 MET A CA 1
ATOM 769 C C . MET A 1 100 ? 31.601 9.889 24.173 1.00 30.77 100 MET A C 1
ATOM 771 O O . MET A 1 100 ? 32.494 10.660 24.510 1.00 30.77 100 MET A O 1
ATOM 775 N N . GLN A 1 101 ? 31.719 9.020 23.170 1.00 31.84 101 GLN A N 1
ATOM 776 C CA . GLN A 1 101 ? 32.401 9.322 21.906 1.00 31.84 101 GLN A CA 1
ATOM 777 C C . GLN A 1 101 ? 32.204 8.161 20.928 1.00 31.84 101 GLN A C 1
ATOM 779 O O . GLN A 1 101 ? 32.978 7.211 20.847 1.00 31.84 101 GLN A O 1
ATOM 784 N N . ILE A 1 102 ? 31.121 8.269 20.159 1.00 29.50 102 ILE A N 1
ATOM 785 C CA . ILE A 1 102 ? 30.959 7.587 18.878 1.00 29.50 102 ILE A CA 1
ATOM 786 C C . ILE A 1 102 ? 31.934 8.281 17.921 1.00 29.50 102 ILE A C 1
ATOM 788 O O . ILE A 1 102 ? 31.588 9.262 17.269 1.00 29.50 102 ILE A O 1
ATOM 792 N N . LEU A 1 103 ? 33.181 7.815 17.890 1.00 26.14 103 LEU A N 1
ATOM 793 C CA . LEU A 1 103 ? 34.145 8.199 16.868 1.00 26.14 103 LEU A CA 1
ATOM 794 C C . LEU A 1 103 ? 34.259 7.076 15.841 1.00 26.14 103 LEU A C 1
ATOM 796 O O . LEU A 1 103 ? 34.661 5.956 16.141 1.00 26.14 103 LEU A O 1
ATOM 800 N N . HIS A 1 104 ? 33.900 7.446 14.613 1.00 32.53 104 HIS A N 1
ATOM 801 C CA . HIS A 1 104 ? 34.447 6.920 13.371 1.00 32.53 104 HIS A CA 1
ATOM 802 C C . HIS A 1 104 ? 34.492 5.393 13.235 1.00 32.53 104 HIS A C 1
ATOM 804 O O . HIS A 1 104 ? 35.538 4.756 13.349 1.00 32.53 104 HIS A O 1
ATOM 810 N N . ARG A 1 105 ? 33.373 4.817 12.779 1.00 28.64 105 ARG A N 1
ATOM 811 C CA . ARG A 1 105 ? 33.437 3.602 11.963 1.00 28.64 105 ARG A CA 1
ATOM 812 C C . ARG A 1 105 ? 32.975 3.925 10.553 1.00 28.64 105 ARG A C 1
ATOM 814 O O . ARG A 1 105 ? 31.796 4.105 10.287 1.00 28.64 105 ARG A O 1
ATOM 821 N N . GLN A 1 106 ? 33.983 4.056 9.699 1.00 29.45 106 GLN A N 1
ATOM 822 C CA . GLN A 1 106 ? 33.941 4.202 8.252 1.00 29.45 106 GLN A CA 1
ATOM 823 C C . GLN A 1 106 ? 32.742 3.466 7.638 1.00 29.45 106 GLN A C 1
ATOM 825 O O . GLN A 1 106 ? 32.780 2.255 7.416 1.00 29.45 106 GLN A O 1
ATOM 830 N N . SER A 1 107 ? 31.690 4.217 7.325 1.00 27.20 107 SER A N 1
ATOM 831 C CA . SER A 1 107 ? 30.690 3.813 6.350 1.00 27.20 107 SER A CA 1
ATOM 832 C C . SER A 1 107 ? 31.390 3.761 4.996 1.00 27.20 107 SER A C 1
ATOM 834 O O . SER A 1 107 ? 31.521 4.773 4.306 1.00 27.20 107 SER A O 1
ATOM 836 N N . ARG A 1 108 ? 31.889 2.582 4.614 1.00 25.17 108 ARG A N 1
ATOM 837 C CA . ARG A 1 108 ? 32.088 2.287 3.197 1.00 25.17 108 ARG A CA 1
ATOM 838 C C . ARG A 1 108 ? 30.714 2.448 2.555 1.00 25.17 108 ARG A C 1
ATOM 840 O O . ARG A 1 108 ? 29.829 1.634 2.798 1.00 25.17 108 ARG A O 1
ATOM 847 N N . GLN A 1 109 ? 30.534 3.527 1.797 1.00 25.36 109 GLN A N 1
ATOM 848 C CA . GLN A 1 109 ? 29.476 3.623 0.806 1.00 25.36 109 GLN A CA 1
ATOM 849 C C . GLN A 1 109 ? 29.665 2.438 -0.139 1.00 25.36 109 GLN A C 1
ATOM 851 O O . GLN A 1 109 ? 30.517 2.458 -1.023 1.00 25.36 109 GLN A O 1
ATOM 856 N N . ILE A 1 110 ? 28.922 1.363 0.103 1.00 23.31 110 ILE A N 1
ATOM 857 C CA . ILE A 1 110 ? 28.696 0.348 -0.909 1.00 23.31 110 ILE A CA 1
ATOM 858 C C . ILE A 1 110 ? 27.485 0.861 -1.669 1.00 23.31 110 ILE A C 1
ATOM 860 O O . ILE A 1 110 ? 26.342 0.630 -1.285 1.00 23.31 110 ILE A O 1
ATOM 864 N N . THR A 1 111 ? 27.740 1.609 -2.737 1.00 24.73 111 THR A N 1
ATOM 865 C CA . THR A 1 111 ? 26.783 1.696 -3.832 1.00 24.73 111 THR A CA 1
ATOM 866 C C . THR A 1 111 ? 26.700 0.279 -4.393 1.00 24.73 111 THR A C 1
ATOM 868 O O . THR A 1 111 ? 27.546 -0.137 -5.186 1.00 24.73 111 THR A O 1
ATOM 871 N N . VAL A 1 112 ? 25.735 -0.513 -3.920 1.00 27.27 112 VAL A N 1
ATOM 872 C CA . VAL A 1 112 ? 25.324 -1.715 -4.644 1.00 27.27 112 VAL A CA 1
ATOM 873 C C . VAL A 1 112 ? 24.643 -1.189 -5.897 1.00 27.27 112 VAL A C 1
ATOM 875 O O . VAL A 1 112 ? 23.459 -0.875 -5.905 1.00 27.27 112 VAL A O 1
ATOM 878 N N . ILE A 1 113 ? 25.434 -0.993 -6.948 1.00 26.44 113 ILE A N 1
ATOM 879 C CA . ILE A 1 113 ? 24.906 -0.924 -8.300 1.00 26.44 113 ILE A CA 1
ATOM 880 C C . ILE A 1 113 ? 24.397 -2.339 -8.562 1.00 26.44 113 ILE A C 1
ATOM 882 O O . ILE A 1 113 ? 25.190 -3.228 -8.879 1.00 26.44 113 ILE A O 1
ATOM 886 N N . ASP A 1 114 ? 23.097 -2.560 -8.369 1.00 31.59 114 ASP A N 1
ATOM 887 C CA . ASP A 1 114 ? 22.424 -3.718 -8.941 1.00 31.59 114 ASP A CA 1
ATOM 888 C C . ASP A 1 114 ? 22.534 -3.582 -10.462 1.00 31.59 114 ASP A C 1
ATOM 890 O O . ASP A 1 114 ? 21.844 -2.800 -11.117 1.00 31.59 114 ASP A O 1
ATOM 894 N N . ARG A 1 115 ? 23.549 -4.246 -11.012 1.00 35.66 115 ARG A N 1
ATOM 895 C CA . ARG A 1 115 ? 23.939 -4.141 -12.415 1.00 35.66 115 ARG A CA 1
ATOM 896 C C . ARG A 1 115 ? 23.332 -5.265 -13.251 1.00 35.66 115 ARG A C 1
ATOM 898 O O . ARG A 1 115 ? 23.838 -5.490 -14.348 1.00 35.66 115 ARG A O 1
ATOM 905 N N . GLN A 1 116 ? 22.317 -5.990 -12.759 1.00 43.38 116 GLN A N 1
ATOM 906 C CA . GLN A 1 116 ? 21.843 -7.187 -13.464 1.00 43.38 116 GLN A CA 1
ATOM 907 C C . GLN A 1 116 ? 20.341 -7.314 -13.746 1.00 43.38 116 GLN A C 1
ATOM 909 O O . GLN A 1 116 ? 20.033 -8.107 -14.623 1.00 43.38 116 GLN A O 1
ATOM 914 N N . ASN A 1 117 ? 19.429 -6.496 -13.204 1.00 54.56 117 ASN A N 1
ATOM 915 C CA . ASN A 1 117 ? 18.011 -6.541 -13.620 1.00 54.56 117 ASN A CA 1
ATOM 916 C C . ASN A 1 117 ? 17.402 -5.145 -13.832 1.00 54.56 117 ASN A C 1
ATOM 918 O O . ASN A 1 117 ? 16.557 -4.692 -13.066 1.00 54.56 117 ASN A O 1
ATOM 922 N N . LYS A 1 118 ? 17.814 -4.444 -14.896 1.00 74.38 118 LYS A N 1
ATOM 923 C CA . LYS A 1 118 ? 17.140 -3.201 -15.300 1.00 74.38 118 LYS A CA 1
ATOM 924 C C . LYS A 1 118 ? 15.775 -3.549 -15.903 1.00 74.38 118 LYS A C 1
ATOM 926 O O . LYS A 1 118 ? 15.702 -3.989 -17.052 1.00 74.38 118 LYS A O 1
ATOM 931 N N . THR A 1 119 ? 14.713 -3.368 -15.126 1.00 83.12 119 THR A N 1
ATOM 932 C CA . THR A 1 119 ? 13.340 -3.437 -15.625 1.00 83.12 119 THR A CA 1
ATOM 933 C C . THR A 1 119 ? 12.954 -2.119 -16.297 1.00 83.12 119 THR A C 1
ATOM 935 O O . THR A 1 119 ? 13.484 -1.047 -15.989 1.00 83.12 119 THR A O 1
ATOM 938 N N . GLN A 1 120 ? 12.071 -2.204 -17.285 1.00 89.69 120 GLN A N 1
ATOM 939 C CA . GLN A 1 120 ? 11.554 -1.094 -18.068 1.00 89.69 120 GLN A CA 1
ATOM 940 C C . GLN A 1 120 ? 10.030 -1.152 -18.056 1.00 89.69 120 GLN A C 1
ATOM 942 O O . GLN A 1 120 ? 9.437 -2.231 -18.102 1.00 89.69 120 GLN A O 1
ATOM 947 N N . LYS A 1 121 ? 9.402 0.023 -17.993 1.00 92.06 121 LYS A N 1
ATOM 948 C CA . LYS A 1 121 ? 7.947 0.165 -18.007 1.00 92.06 121 LYS A CA 1
ATOM 949 C C . LYS A 1 121 ? 7.467 0.578 -19.393 1.00 92.06 121 LYS A C 1
ATOM 951 O O . LYS A 1 121 ? 8.137 1.348 -20.082 1.00 92.06 121 LYS A O 1
ATOM 956 N N . ALA A 1 122 ? 6.304 0.082 -19.790 1.00 91.88 122 ALA A N 1
ATOM 957 C CA . ALA A 1 122 ? 5.656 0.444 -21.043 1.00 91.88 122 ALA A CA 1
ATOM 958 C C . ALA A 1 122 ? 4.132 0.536 -20.881 1.00 91.88 122 ALA A C 1
ATOM 960 O O . ALA A 1 122 ? 3.544 -0.091 -20.000 1.00 91.88 122 ALA A O 1
ATOM 961 N N . GLU A 1 123 ? 3.501 1.324 -21.748 1.00 93.94 123 GLU A N 1
ATOM 962 C CA . GLU A 1 123 ? 2.046 1.419 -21.892 1.00 93.94 123 GLU A CA 1
ATOM 963 C C . GLU A 1 123 ? 1.640 0.798 -23.231 1.00 93.94 123 GLU A C 1
ATOM 965 O O . GLU A 1 123 ? 2.206 1.153 -24.268 1.00 93.94 123 GLU A O 1
ATOM 970 N N . ILE A 1 124 ? 0.652 -0.098 -23.208 1.00 92.75 124 ILE A N 1
ATOM 971 C CA . ILE A 1 124 ? -0.024 -0.645 -24.387 1.00 92.75 124 ILE A CA 1
ATOM 972 C C . ILE A 1 124 ? -1.451 -0.104 -24.406 1.00 92.75 124 ILE A C 1
ATOM 974 O O . ILE A 1 124 ? -2.189 -0.265 -23.436 1.00 92.75 124 ILE A O 1
ATOM 978 N N . VAL A 1 125 ? -1.856 0.502 -25.516 1.00 91.06 125 VAL A N 1
ATOM 979 C CA . VAL A 1 125 ? -3.225 0.981 -25.726 1.00 91.06 125 VAL A CA 1
ATOM 980 C C . VAL A 1 125 ? -3.969 -0.021 -26.599 1.00 91.06 125 VAL A C 1
ATOM 982 O O . VAL A 1 125 ? -3.506 -0.350 -27.693 1.00 91.06 125 VAL A O 1
ATOM 985 N N . LEU A 1 126 ? -5.112 -0.503 -26.119 1.00 90.38 126 LEU A N 1
ATOM 986 C CA . LEU A 1 126 ? -6.005 -1.407 -26.829 1.00 90.38 126 LEU A CA 1
ATOM 987 C C . LEU A 1 126 ? -7.369 -0.753 -27.073 1.00 90.38 126 LEU A C 1
ATOM 989 O O . LEU A 1 126 ? -7.858 0.053 -26.275 1.00 90.38 126 LEU A O 1
ATOM 993 N N . THR A 1 127 ? -8.022 -1.159 -28.156 1.00 87.56 127 THR A N 1
ATOM 994 C CA . THR A 1 127 ? -9.401 -0.765 -28.455 1.00 87.56 127 THR A CA 1
ATOM 995 C C . THR A 1 127 ? -10.381 -1.750 -27.819 1.00 87.56 127 THR A C 1
ATOM 997 O O . THR A 1 127 ? -10.296 -2.952 -28.065 1.00 87.56 127 THR A O 1
ATOM 1000 N N . GLY A 1 128 ? -11.339 -1.256 -27.033 1.00 83.00 128 GLY A N 1
ATOM 1001 C CA . GLY A 1 128 ? -12.393 -2.083 -26.442 1.00 83.00 128 GLY A CA 1
ATOM 1002 C C . GLY A 1 128 ? -12.935 -1.530 -25.129 1.00 83.00 128 GLY A C 1
ATOM 1003 O O . GLY A 1 128 ? -12.534 -0.452 -24.685 1.00 83.00 128 GLY A O 1
ATOM 1004 N N . ASP A 1 129 ? -13.841 -2.296 -24.528 1.00 78.31 129 ASP A N 1
ATOM 1005 C CA . ASP A 1 129 ? -14.394 -2.036 -23.202 1.00 78.31 129 ASP A CA 1
ATOM 1006 C C . ASP A 1 129 ? -13.604 -2.805 -22.133 1.00 78.31 129 ASP A C 1
ATOM 1008 O O . ASP A 1 129 ? -13.333 -3.999 -22.286 1.00 78.31 129 ASP A O 1
ATOM 1012 N N . ILE A 1 130 ? -13.239 -2.119 -21.050 1.00 75.38 130 ILE A N 1
ATOM 1013 C CA . ILE A 1 130 ? -12.501 -2.706 -19.927 1.00 75.38 130 ILE A CA 1
ATOM 1014 C C . ILE A 1 130 ? -13.306 -3.815 -19.242 1.00 75.38 130 ILE A C 1
ATOM 1016 O O . ILE A 1 130 ? -12.718 -4.794 -18.788 1.00 75.38 130 ILE A O 1
ATOM 1020 N N . ASP A 1 131 ? -14.637 -3.711 -19.255 1.00 76.50 131 ASP A N 1
ATOM 1021 C CA . ASP A 1 131 ? -15.534 -4.709 -18.663 1.00 76.50 131 ASP A CA 1
ATOM 1022 C C . ASP A 1 131 ? -15.536 -6.031 -19.452 1.00 76.50 131 ASP A C 1
ATOM 1024 O O . ASP A 1 131 ? -15.973 -7.065 -18.951 1.00 76.50 131 ASP A O 1
ATOM 1028 N N . SER A 1 132 ? -14.994 -6.031 -20.676 1.00 76.56 132 SER A N 1
ATOM 1029 C CA . SER A 1 132 ? -14.804 -7.244 -21.483 1.00 76.56 132 SER A CA 1
ATOM 1030 C C . SER A 1 132 ? -13.519 -8.011 -21.132 1.00 76.56 132 SER A C 1
ATOM 1032 O O . SER A 1 132 ? -13.230 -9.044 -21.741 1.00 76.56 132 SER A O 1
ATOM 1034 N N . ILE A 1 133 ? -12.703 -7.514 -20.195 1.00 77.12 133 ILE A N 1
ATOM 1035 C CA . ILE A 1 133 ? -11.475 -8.187 -19.761 1.00 77.12 133 ILE A CA 1
ATOM 1036 C C . ILE A 1 133 ? -11.829 -9.213 -18.682 1.00 77.12 133 ILE A C 1
ATOM 1038 O O . ILE A 1 133 ? -11.851 -8.910 -17.494 1.00 77.12 133 ILE A O 1
ATOM 1042 N N . GLU A 1 134 ? -12.074 -10.455 -19.098 1.00 69.00 134 GLU A N 1
ATOM 1043 C CA . GLU A 1 134 ? -12.449 -11.537 -18.175 1.00 69.00 134 GLU A CA 1
ATOM 1044 C C . GLU A 1 134 ? -11.333 -11.887 -17.174 1.00 69.00 134 GLU A C 1
ATOM 1046 O O . GLU A 1 134 ? -11.609 -12.214 -16.020 1.00 69.00 134 GLU A O 1
ATOM 1051 N N . ASN A 1 135 ? -10.061 -11.843 -17.600 1.00 79.00 135 ASN A N 1
ATOM 1052 C CA . ASN A 1 135 ? -8.930 -12.226 -16.753 1.00 79.00 135 ASN A CA 1
ATOM 1053 C C . ASN A 1 135 ? -7.600 -11.600 -17.211 1.00 79.00 135 ASN A C 1
ATOM 1055 O O . ASN A 1 135 ? -7.058 -11.944 -18.263 1.00 79.00 135 ASN A O 1
ATOM 1059 N N . LEU A 1 136 ? -7.021 -10.739 -16.370 1.00 80.81 136 LEU A N 1
ATOM 1060 C CA . LEU A 1 136 ? -5.726 -10.089 -16.618 1.00 80.81 136 LEU A CA 1
ATOM 1061 C C . LEU A 1 136 ? -4.566 -11.077 -16.776 1.00 80.81 136 LEU A C 1
ATOM 1063 O O . LEU A 1 136 ? -3.642 -10.812 -17.543 1.00 80.81 136 LEU A O 1
ATOM 1067 N N . LYS A 1 137 ? -4.628 -12.240 -16.114 1.00 84.50 137 LYS A N 1
ATOM 1068 C CA . LYS A 1 137 ? -3.577 -13.263 -16.225 1.00 84.50 137 LYS A CA 1
ATOM 1069 C C . LYS A 1 137 ? -3.463 -13.824 -17.640 1.00 84.50 137 LYS A C 1
ATOM 1071 O O . LYS A 1 137 ? -2.361 -14.136 -18.071 1.00 84.50 137 LYS A O 1
ATOM 1076 N N . ILE A 1 138 ? -4.577 -13.902 -18.373 1.00 86.50 138 ILE A N 1
ATOM 1077 C CA . ILE A 1 138 ? -4.581 -14.371 -19.765 1.00 86.50 138 ILE A CA 1
ATOM 1078 C C . ILE A 1 138 ? -3.837 -13.370 -20.654 1.00 86.50 138 ILE A C 1
ATOM 1080 O O . ILE A 1 138 ? -3.022 -13.764 -21.483 1.00 86.50 138 ILE A O 1
ATOM 1084 N N . LEU A 1 139 ? -4.076 -12.068 -20.460 1.00 88.06 139 LEU A N 1
ATOM 1085 C CA . LEU A 1 139 ? -3.368 -11.022 -21.204 1.00 88.06 139 LEU A CA 1
ATOM 1086 C C . LEU A 1 139 ? -1.866 -11.042 -20.899 1.00 88.06 139 LEU A C 1
ATOM 1088 O O . LEU A 1 139 ? -1.057 -10.939 -21.819 1.00 88.06 139 LEU A O 1
ATOM 1092 N N . GLU A 1 140 ? -1.491 -11.224 -19.631 1.00 89.25 140 GLU A N 1
ATOM 1093 C CA . GLU A 1 140 ? -0.089 -11.343 -19.222 1.00 89.25 140 GLU A CA 1
ATOM 1094 C C . GLU A 1 140 ? 0.592 -12.563 -19.857 1.00 89.25 140 GLU A C 1
ATOM 1096 O O . GLU A 1 140 ? 1.701 -12.449 -20.376 1.00 89.25 140 GLU A O 1
ATOM 1101 N N . GLU A 1 141 ? -0.074 -13.718 -19.880 1.00 89.19 141 GLU A N 1
ATOM 1102 C CA . GLU A 1 141 ? 0.467 -14.937 -20.483 1.00 89.19 141 GLU A CA 1
ATOM 1103 C C . GLU A 1 141 ? 0.675 -14.791 -21.996 1.00 89.19 141 GLU A C 1
ATOM 1105 O O . GLU A 1 141 ? 1.732 -15.162 -22.507 1.00 89.19 141 GLU A O 1
ATOM 1110 N N . ILE A 1 142 ? -0.268 -14.163 -22.705 1.00 90.81 142 ILE A N 1
ATOM 1111 C CA . ILE A 1 142 ? -0.118 -13.857 -24.137 1.00 90.81 142 ILE A CA 1
ATOM 1112 C C . ILE A 1 142 ? 1.082 -12.928 -24.365 1.00 90.81 142 ILE A C 1
ATOM 1114 O O . ILE A 1 142 ? 1.909 -13.181 -25.244 1.00 90.81 142 ILE A O 1
ATOM 1118 N N . LEU A 1 143 ? 1.230 -11.871 -23.558 1.00 92.38 143 LEU A N 1
ATOM 1119 C CA . LEU A 1 143 ? 2.399 -10.992 -23.646 1.00 92.38 143 LEU A CA 1
ATOM 1120 C C . LEU A 1 143 ? 3.693 -11.780 -23.412 1.00 92.38 143 LEU A C 1
ATOM 1122 O O . LEU A 1 143 ? 4.657 -11.627 -24.166 1.00 92.38 143 LEU A O 1
ATOM 1126 N N . ARG A 1 144 ? 3.716 -12.684 -22.429 1.00 91.69 144 ARG A N 1
ATOM 1127 C CA . ARG A 1 144 ? 4.891 -13.518 -22.161 1.00 91.69 144 ARG A CA 1
ATOM 1128 C C . ARG A 1 144 ? 5.233 -14.461 -23.307 1.00 91.69 144 ARG A C 1
ATOM 1130 O O . ARG A 1 144 ? 6.408 -14.589 -23.642 1.00 91.69 144 ARG A O 1
ATOM 1137 N N . GLN A 1 145 ? 4.236 -15.044 -23.967 1.00 92.06 145 GLN A N 1
ATOM 1138 C CA . GLN A 1 145 ? 4.446 -15.891 -25.147 1.00 92.06 145 GLN A CA 1
ATOM 1139 C C . GLN A 1 145 ? 5.121 -15.128 -26.297 1.00 92.06 145 GLN A C 1
ATOM 1141 O O . GLN A 1 145 ? 5.964 -15.681 -27.006 1.00 92.06 145 GLN A O 1
ATOM 1146 N N . HIS A 1 146 ? 4.800 -13.843 -26.468 1.00 89.06 146 HIS A N 1
ATOM 1147 C CA . HIS A 1 146 ? 5.365 -13.022 -27.538 1.00 89.06 146 HIS A CA 1
ATOM 1148 C C . HIS A 1 146 ? 6.729 -12.408 -27.186 1.00 89.06 146 HIS A C 1
ATOM 1150 O O . HIS A 1 146 ? 7.639 -12.399 -28.024 1.00 89.06 146 HIS A O 1
ATOM 1156 N N . SER A 1 147 ? 6.915 -11.930 -25.955 1.00 86.88 147 SER A N 1
ATOM 1157 C CA . SER A 1 147 ? 8.147 -11.237 -25.537 1.00 86.88 147 SER A CA 1
ATOM 1158 C C . SER A 1 147 ? 9.141 -12.101 -24.779 1.00 86.88 147 SER A C 1
ATOM 1160 O O . SER A 1 147 ? 10.320 -12.063 -25.105 1.00 86.88 147 SER A O 1
ATOM 1162 N N . GLY A 1 148 ? 8.681 -12.885 -23.811 1.00 87.81 148 GLY A N 1
ATOM 1163 C CA . GLY A 1 148 ? 9.519 -13.515 -22.794 1.00 87.81 148 GLY A CA 1
ATOM 1164 C C . GLY A 1 148 ? 8.854 -13.480 -21.418 1.00 87.81 148 GLY A C 1
ATOM 1165 O O . GLY A 1 148 ? 7.839 -12.820 -21.208 1.00 87.81 148 GLY A O 1
ATOM 1166 N N . ASN A 1 149 ? 9.412 -14.216 -20.460 1.00 87.00 149 ASN A N 1
ATOM 1167 C CA . ASN A 1 149 ? 8.736 -14.512 -19.193 1.00 87.00 149 ASN A CA 1
ATOM 1168 C C . ASN A 1 149 ? 8.795 -13.375 -18.159 1.00 87.00 149 ASN A C 1
ATOM 1170 O O . ASN A 1 149 ? 8.250 -13.533 -17.069 1.00 87.00 149 ASN A O 1
ATOM 1174 N N . THR A 1 150 ? 9.457 -12.252 -18.464 1.00 88.31 150 THR A N 1
ATOM 1175 C CA . THR A 1 150 ? 9.660 -11.172 -17.482 1.00 88.31 150 THR A CA 1
ATOM 1176 C C . THR A 1 150 ? 8.535 -10.141 -17.458 1.00 88.31 150 THR A C 1
ATOM 1178 O O . THR A 1 150 ? 8.521 -9.299 -16.566 1.00 88.31 150 THR A O 1
ATOM 1181 N N . ILE A 1 151 ? 7.592 -10.200 -18.404 1.00 91.56 151 ILE A N 1
ATOM 1182 C CA . ILE A 1 151 ? 6.485 -9.243 -18.476 1.00 91.56 151 ILE A CA 1
ATOM 1183 C C . ILE A 1 151 ? 5.491 -9.467 -17.333 1.00 91.56 151 ILE A C 1
ATOM 1185 O O . ILE A 1 151 ? 5.029 -10.588 -17.112 1.00 91.56 151 ILE A O 1
ATOM 1189 N N . VAL A 1 152 ? 5.129 -8.391 -16.643 1.00 89.81 152 VAL A N 1
ATOM 1190 C CA . VAL A 1 152 ? 4.089 -8.345 -15.610 1.00 89.81 152 VAL A CA 1
ATOM 1191 C C . VAL A 1 152 ? 3.168 -7.164 -15.896 1.00 89.81 152 VAL A C 1
ATOM 1193 O O . VAL A 1 152 ? 3.647 -6.066 -16.188 1.00 89.81 152 VAL A O 1
ATOM 1196 N N . ILE A 1 153 ? 1.854 -7.374 -15.807 1.00 89.56 153 ILE A N 1
ATOM 1197 C CA . ILE A 1 153 ? 0.877 -6.280 -15.862 1.00 89.56 153 ILE A CA 1
ATOM 1198 C C . ILE A 1 153 ? 0.707 -5.727 -14.446 1.00 89.56 153 ILE A C 1
ATOM 1200 O O . ILE A 1 153 ? 0.308 -6.458 -13.541 1.00 89.56 153 ILE A O 1
ATOM 1204 N N . PHE A 1 154 ? 0.986 -4.439 -14.245 1.00 82.81 154 PHE A N 1
ATOM 1205 C CA . PHE A 1 154 ? 0.888 -3.814 -12.919 1.00 82.81 154 PHE A CA 1
ATOM 1206 C C . PHE A 1 154 ? -0.275 -2.824 -12.781 1.00 82.81 154 PHE A C 1
ATOM 1208 O O . PHE A 1 154 ? -0.643 -2.484 -11.658 1.00 82.81 154 PHE A O 1
ATOM 1215 N N . ASP A 1 155 ? -0.857 -2.351 -13.888 1.00 81.50 155 ASP A N 1
ATOM 1216 C CA . ASP A 1 155 ? -2.013 -1.447 -13.861 1.00 81.50 155 ASP A CA 1
ATOM 1217 C C . ASP A 1 155 ? -2.832 -1.530 -15.162 1.00 81.50 155 ASP A C 1
ATOM 1219 O O . ASP A 1 155 ? -2.294 -1.831 -16.232 1.00 81.50 155 ASP A O 1
ATOM 1223 N N . VAL A 1 156 ? -4.133 -1.238 -15.068 1.00 83.50 156 VAL A N 1
ATOM 1224 C CA . VAL A 1 156 ? -5.067 -1.157 -16.202 1.00 83.50 156 VAL A CA 1
ATOM 1225 C C . VAL A 1 156 ? -6.013 0.024 -16.007 1.00 83.50 156 VAL A C 1
ATOM 1227 O O . VAL A 1 156 ? -6.631 0.158 -14.953 1.00 83.50 156 VAL A O 1
ATOM 1230 N N . LYS A 1 157 ? -6.160 0.876 -17.029 1.00 80.06 157 LYS A N 1
ATOM 1231 C CA . LYS A 1 157 ? -7.056 2.046 -16.981 1.00 80.06 157 LYS A CA 1
ATOM 1232 C C . LYS A 1 157 ? -8.190 1.977 -18.000 1.00 80.06 157 LYS A C 1
ATOM 1234 O O . LYS A 1 157 ? -8.009 1.483 -19.113 1.00 80.06 157 LYS A O 1
ATOM 1239 N N . SER A 1 158 ? -9.338 2.530 -17.603 1.00 64.44 158 SER A N 1
ATOM 1240 C CA . SER A 1 158 ? -10.523 2.733 -18.440 1.00 64.44 158 SER A CA 1
ATOM 1241 C C . SER A 1 158 ? -10.385 3.982 -19.327 1.00 64.44 158 SER A C 1
ATOM 1243 O O . SER A 1 158 ? -9.712 4.947 -18.960 1.00 64.44 158 SER A O 1
ATOM 1245 N N . GLY A 1 159 ? -11.022 3.961 -20.505 1.00 56.94 159 GLY A N 1
ATOM 1246 C CA . GLY A 1 159 ? -10.902 5.004 -21.538 1.00 56.94 159 GLY A CA 1
ATOM 1247 C C . GLY A 1 159 ? -9.839 4.665 -22.588 1.00 56.94 159 GLY A C 1
ATOM 1248 O O . GLY A 1 159 ? -8.709 5.156 -22.508 1.00 56.94 159 GLY A O 1
ATOM 1249 N N . SER A 1 160 ? -10.222 3.810 -23.550 1.00 67.12 160 SER A N 1
ATOM 1250 C CA . SER A 1 160 ? -9.325 2.913 -24.303 1.00 67.12 160 SER A CA 1
ATOM 1251 C C . SER A 1 160 ? -8.526 2.044 -23.329 1.00 67.12 160 SER A C 1
ATOM 1253 O O . SER A 1 160 ? -7.897 2.557 -22.410 1.00 67.12 160 SER A O 1
ATOM 1255 N N . ILE A 1 161 ? -8.588 0.720 -23.449 1.00 83.69 161 ILE A N 1
ATOM 1256 C CA . ILE A 1 161 ? -7.957 -0.166 -22.463 1.00 83.69 161 ILE A CA 1
ATOM 1257 C C . ILE A 1 161 ? -6.449 0.097 -22.484 1.00 83.69 161 ILE A C 1
ATOM 1259 O O . ILE A 1 161 ? -5.762 -0.249 -23.442 1.00 83.69 161 ILE A O 1
ATOM 1263 N N . ARG A 1 162 ? -5.928 0.732 -21.436 1.00 88.12 162 ARG A N 1
ATOM 1264 C CA . ARG A 1 162 ? -4.499 1.037 -21.304 1.00 88.12 162 ARG A CA 1
ATOM 1265 C C . ARG A 1 162 ? -3.890 0.056 -20.326 1.00 88.12 162 ARG A C 1
ATOM 1267 O O . ARG A 1 162 ? -4.213 0.111 -19.141 1.00 88.12 162 ARG A O 1
ATOM 1274 N N . LEU A 1 163 ? -3.028 -0.823 -20.820 1.00 90.44 163 LEU A N 1
ATOM 1275 C CA . LEU A 1 163 ? -2.266 -1.767 -20.012 1.00 90.44 163 LEU A CA 1
ATOM 1276 C C . LEU A 1 163 ? -0.900 -1.174 -19.689 1.00 90.44 163 LEU A C 1
ATOM 1278 O O . LEU A 1 163 ? -0.170 -0.763 -20.591 1.00 90.44 163 LEU A O 1
ATOM 1282 N N . PHE A 1 164 ? -0.539 -1.179 -18.414 1.00 89.81 164 PHE A N 1
ATOM 1283 C CA . PHE A 1 164 ? 0.787 -0.793 -17.961 1.00 89.81 164 PHE A CA 1
ATOM 1284 C C . PHE A 1 164 ? 1.564 -2.044 -17.577 1.00 89.81 164 PHE A C 1
ATOM 1286 O O . PHE A 1 164 ? 1.126 -2.832 -16.733 1.00 89.81 164 PHE A O 1
ATOM 1293 N N . ILE A 1 165 ? 2.709 -2.223 -18.227 1.00 93.31 165 ILE A N 1
ATOM 1294 C CA . ILE A 1 165 ? 3.526 -3.423 -18.105 1.00 93.31 165 ILE A CA 1
ATOM 1295 C C . ILE A 1 165 ? 4.942 -3.085 -17.670 1.00 93.31 165 ILE A C 1
ATOM 1297 O O . ILE A 1 165 ? 5.479 -2.029 -18.010 1.00 93.31 165 ILE A O 1
ATOM 1301 N N . GLU A 1 166 ? 5.546 -4.001 -16.931 1.00 92.25 166 GLU A N 1
ATOM 1302 C CA . GLU A 1 166 ? 6.946 -3.957 -16.532 1.00 92.25 166 GLU A CA 1
ATOM 1303 C C . GLU A 1 166 ? 7.630 -5.256 -16.956 1.00 92.25 166 GLU A C 1
ATOM 1305 O O . GLU A 1 166 ? 7.029 -6.326 -16.893 1.00 92.25 166 GLU A O 1
ATOM 1310 N N . GLY A 1 167 ? 8.875 -5.171 -17.413 1.00 92.81 167 GLY A N 1
ATOM 1311 C CA . GLY A 1 167 ? 9.678 -6.342 -17.751 1.00 92.81 167 GLY A CA 1
ATOM 1312 C C . GLY A 1 167 ? 11.114 -5.975 -18.084 1.00 92.81 167 GLY A C 1
ATOM 1313 O O . GLY A 1 167 ? 11.512 -4.819 -17.962 1.00 92.81 167 GLY A O 1
ATOM 1314 N N . SER A 1 168 ? 11.920 -6.951 -18.492 1.00 92.50 168 SER A N 1
ATOM 1315 C CA . SER A 1 168 ? 13.294 -6.685 -18.923 1.00 92.50 168 SER A CA 1
ATOM 1316 C C . SER A 1 168 ? 13.327 -5.790 -20.169 1.00 92.50 168 SER A C 1
ATOM 1318 O O . SER A 1 168 ? 12.436 -5.845 -21.018 1.00 92.50 168 SER A O 1
ATOM 1320 N N . ASP A 1 169 ? 14.388 -4.992 -20.311 1.00 90.94 169 ASP A N 1
ATOM 1321 C CA . ASP A 1 169 ? 14.614 -4.143 -21.494 1.00 90.94 169 ASP A CA 1
ATOM 1322 C C . ASP A 1 169 ? 14.545 -4.944 -22.814 1.00 90.94 169 ASP A C 1
ATOM 1324 O O . ASP A 1 169 ? 14.008 -4.465 -23.812 1.00 90.94 169 ASP A O 1
ATOM 1328 N N . ALA A 1 170 ? 15.019 -6.196 -22.810 1.00 91.81 170 ALA A N 1
ATOM 1329 C CA . ALA A 1 170 ? 14.954 -7.087 -23.967 1.00 91.81 170 ALA A CA 1
ATOM 1330 C C . ALA A 1 170 ? 13.509 -7.474 -24.331 1.00 91.81 170 ALA A C 1
ATOM 1332 O O . ALA A 1 170 ? 13.117 -7.365 -25.497 1.00 91.81 170 ALA A O 1
ATOM 1333 N N . ASP A 1 171 ? 12.713 -7.880 -23.340 1.00 94.44 171 ASP A N 1
ATOM 1334 C CA . ASP A 1 171 ? 11.327 -8.305 -23.542 1.00 94.44 171 ASP A CA 1
ATOM 1335 C C . ASP A 1 171 ? 10.448 -7.123 -23.990 1.00 94.44 171 ASP A C 1
ATOM 1337 O O . ASP A 1 171 ? 9.685 -7.243 -24.953 1.00 94.44 171 ASP A O 1
ATOM 1341 N N . ILE A 1 172 ? 10.612 -5.946 -23.372 1.00 93.06 172 ILE A N 1
ATOM 1342 C CA . ILE A 1 172 ? 9.871 -4.729 -23.742 1.00 93.06 172 ILE A CA 1
ATOM 1343 C C . ILE A 1 172 ? 10.214 -4.282 -25.169 1.00 93.06 172 ILE A C 1
ATOM 1345 O O . ILE A 1 172 ? 9.310 -4.040 -25.975 1.00 93.06 172 ILE A O 1
ATOM 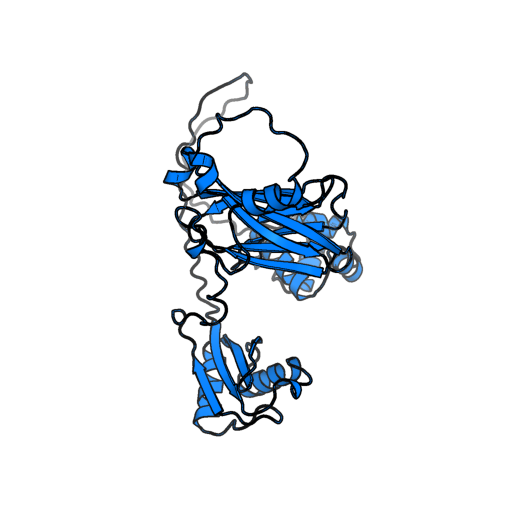1349 N N . LYS A 1 173 ? 11.502 -4.235 -25.539 1.00 93.06 173 LYS A N 1
ATOM 1350 C CA . LYS A 1 173 ? 11.917 -3.901 -26.915 1.00 93.06 173 LYS A CA 1
ATOM 1351 C C . LYS A 1 173 ? 11.363 -4.883 -27.940 1.00 93.06 173 LYS A C 1
ATOM 1353 O O . LYS A 1 173 ? 10.958 -4.475 -29.029 1.00 93.06 173 LYS A O 1
ATOM 1358 N N . LYS A 1 174 ? 11.310 -6.171 -27.599 1.00 95.06 174 LYS A N 1
ATOM 1359 C CA . LYS A 1 174 ? 10.738 -7.194 -28.475 1.00 95.06 174 LYS A CA 1
ATOM 1360 C C . LYS A 1 174 ? 9.243 -6.969 -28.708 1.00 95.06 174 LYS A C 1
ATOM 1362 O O . LYS A 1 174 ? 8.819 -7.024 -29.861 1.00 95.06 174 LYS A O 1
ATOM 1367 N N . LEU A 1 175 ? 8.465 -6.647 -27.670 1.00 94.62 175 LEU A N 1
ATOM 1368 C CA . LEU A 1 175 ? 7.049 -6.279 -27.832 1.00 94.62 175 LEU A CA 1
ATOM 1369 C C . LEU A 1 175 ? 6.869 -5.067 -28.739 1.00 94.62 175 LEU A C 1
ATOM 1371 O O . LEU A 1 175 ? 6.032 -5.097 -29.639 1.00 94.62 175 LEU A O 1
ATOM 1375 N N . ILE A 1 176 ? 7.677 -4.026 -28.540 1.00 92.88 176 ILE A N 1
ATOM 1376 C CA . ILE A 1 176 ? 7.615 -2.810 -29.358 1.00 92.88 176 ILE A CA 1
ATOM 1377 C C . ILE A 1 176 ? 7.834 -3.145 -30.831 1.00 92.88 176 ILE A C 1
ATOM 1379 O O . ILE A 1 176 ? 7.028 -2.753 -31.674 1.00 92.88 176 ILE A O 1
ATOM 1383 N N . ASN A 1 177 ? 8.861 -3.941 -31.133 1.00 93.62 177 ASN A N 1
ATOM 1384 C CA . ASN A 1 177 ? 9.139 -4.382 -32.497 1.00 93.62 177 ASN A CA 1
ATOM 1385 C C . ASN A 1 177 ? 7.976 -5.196 -33.087 1.00 93.62 177 ASN A C 1
ATOM 1387 O O . ASN A 1 177 ? 7.630 -5.014 -34.255 1.00 93.62 177 ASN A O 1
ATOM 1391 N N . LEU A 1 178 ? 7.340 -6.071 -32.301 1.00 94.44 178 LEU A N 1
ATOM 1392 C CA . LEU A 1 178 ? 6.201 -6.876 -32.756 1.00 94.44 178 LEU A CA 1
ATOM 1393 C C . LEU A 1 178 ? 4.964 -6.026 -33.074 1.00 94.44 178 LEU A C 1
ATOM 1395 O O . LEU A 1 178 ? 4.298 -6.280 -34.080 1.00 94.44 178 LEU A O 1
ATOM 1399 N N . VAL A 1 179 ? 4.675 -5.008 -32.262 1.00 92.50 179 VAL A N 1
ATOM 1400 C CA . VAL A 1 179 ? 3.546 -4.093 -32.494 1.00 92.50 179 VAL A CA 1
ATOM 1401 C C . VAL A 1 179 ? 3.838 -3.158 -33.672 1.00 92.50 179 VAL A C 1
ATOM 1403 O O . VAL A 1 179 ? 3.012 -3.027 -34.573 1.00 92.50 179 VAL A O 1
ATOM 1406 N N . GLN A 1 180 ? 5.034 -2.561 -33.734 1.00 91.75 180 GLN A N 1
ATOM 1407 C CA . GLN A 1 180 ? 5.422 -1.639 -34.813 1.00 91.75 180 GLN A CA 1
ATOM 1408 C C . GLN A 1 180 ? 5.516 -2.329 -36.180 1.00 91.75 180 GLN A C 1
ATOM 1410 O O . GLN A 1 180 ? 5.115 -1.755 -37.192 1.00 91.75 180 GLN A O 1
ATOM 1415 N N . SER A 1 181 ? 5.984 -3.580 -36.215 1.00 94.06 181 SER A N 1
ATOM 1416 C CA . SER A 1 181 ? 5.988 -4.405 -37.434 1.00 94.06 181 SER A CA 1
ATOM 1417 C C . SER A 1 181 ? 4.602 -4.921 -37.832 1.00 94.06 181 SER A C 1
ATOM 1419 O O . SER A 1 181 ? 4.479 -5.571 -38.868 1.00 94.06 181 SER A O 1
ATOM 1421 N N . LYS A 1 182 ? 3.559 -4.652 -37.029 1.00 91.88 182 LYS A N 1
ATOM 1422 C CA . LYS A 1 182 ? 2.201 -5.201 -37.185 1.00 91.88 182 LYS A CA 1
ATOM 1423 C C . LYS A 1 182 ? 2.161 -6.736 -37.175 1.00 91.88 182 LYS A C 1
ATOM 1425 O O . LYS A 1 182 ? 1.237 -7.332 -37.722 1.00 91.88 182 LYS A O 1
ATOM 1430 N N . THR A 1 183 ? 3.138 -7.378 -36.535 1.00 92.94 183 THR A N 1
ATOM 1431 C CA . THR A 1 183 ? 3.131 -8.831 -36.299 1.00 92.94 183 THR A CA 1
ATOM 1432 C C . THR A 1 183 ? 2.179 -9.177 -35.155 1.00 92.94 183 THR A C 1
ATOM 1434 O O . THR A 1 183 ? 1.438 -10.154 -35.227 1.00 92.94 183 THR A O 1
ATOM 1437 N N . LEU A 1 184 ? 2.153 -8.336 -34.116 1.00 93.12 184 LEU A N 1
ATOM 1438 C CA . LEU A 1 184 ? 1.213 -8.419 -33.004 1.00 93.12 184 LEU A CA 1
ATOM 1439 C C . LEU A 1 184 ? 0.184 -7.290 -33.139 1.00 93.12 184 LEU A C 1
ATOM 1441 O O . LEU A 1 184 ? 0.450 -6.148 -32.779 1.00 93.12 184 LEU A O 1
ATOM 1445 N N . THR A 1 185 ? -0.981 -7.608 -33.704 1.00 92.06 185 THR A N 1
ATOM 1446 C CA . THR A 1 185 ? -2.065 -6.633 -33.958 1.00 92.06 185 THR A CA 1
ATOM 1447 C C . THR A 1 185 ? -3.215 -6.734 -32.967 1.00 92.06 185 THR A C 1
ATOM 1449 O O . THR A 1 185 ? -4.059 -5.840 -32.907 1.00 92.06 185 THR A O 1
ATOM 1452 N N . LYS A 1 186 ? -3.273 -7.824 -32.200 1.00 92.44 186 LYS A N 1
ATOM 1453 C CA . LYS A 1 186 ? -4.316 -8.091 -31.213 1.00 92.44 186 LYS A CA 1
ATOM 1454 C C . LYS A 1 186 ? -3.701 -8.723 -29.976 1.00 92.44 186 LYS A C 1
ATOM 1456 O O . LYS A 1 186 ? -2.782 -9.532 -30.091 1.00 92.44 186 LYS A O 1
ATOM 1461 N N . LEU A 1 187 ? -4.242 -8.376 -28.818 1.00 90.50 187 LEU A N 1
ATOM 1462 C CA . LEU A 1 187 ? -3.980 -9.038 -27.554 1.00 90.50 187 LEU A CA 1
ATOM 1463 C C . LEU A 1 187 ? -5.283 -9.691 -27.097 1.00 90.50 187 LEU A C 1
ATOM 1465 O O . LEU A 1 187 ? -6.241 -9.003 -26.748 1.00 90.50 187 LEU A O 1
ATOM 1469 N N . ASN A 1 188 ? -5.335 -11.022 -27.159 1.00 88.62 188 ASN A N 1
ATOM 1470 C CA . ASN A 1 188 ? -6.587 -11.774 -27.068 1.00 88.62 188 ASN A CA 1
ATOM 1471 C C . ASN A 1 188 ? -7.609 -11.286 -28.125 1.00 88.62 188 ASN A C 1
ATOM 1473 O O . ASN A 1 188 ? -7.332 -11.329 -29.326 1.00 88.62 188 ASN A O 1
ATOM 1477 N N . THR A 1 189 ? -8.769 -10.785 -27.698 1.00 88.06 189 THR A N 1
ATOM 1478 C CA . THR A 1 189 ? -9.825 -10.241 -28.563 1.00 88.06 189 THR A CA 1
ATOM 1479 C C . THR A 1 189 ? -9.676 -8.742 -28.839 1.00 88.06 189 THR A C 1
ATOM 1481 O O . THR A 1 189 ? -10.404 -8.210 -29.679 1.00 88.06 189 THR A O 1
ATOM 1484 N N . PHE A 1 190 ? -8.721 -8.059 -28.198 1.00 90.44 190 PHE A N 1
ATOM 1485 C CA . PHE A 1 190 ? -8.578 -6.605 -28.258 1.00 90.44 190 PHE A CA 1
ATOM 1486 C C . PHE A 1 190 ? -7.535 -6.169 -29.297 1.00 90.44 190 PHE A C 1
ATOM 1488 O O . PHE A 1 190 ? -6.376 -6.581 -29.206 1.00 90.44 190 PHE A O 1
ATOM 1495 N N . PRO A 1 191 ? -7.890 -5.324 -30.279 1.00 92.38 191 PRO A N 1
ATOM 1496 C CA . PRO A 1 191 ? -6.921 -4.711 -31.184 1.00 92.38 191 PRO A CA 1
ATOM 1497 C C . PRO A 1 191 ? -5.912 -3.835 -30.437 1.00 92.38 191 PRO A C 1
ATOM 1499 O O . PRO A 1 191 ? -6.298 -3.066 -29.558 1.00 92.38 191 PRO A O 1
ATOM 1502 N N . ILE A 1 192 ? -4.636 -3.930 -30.813 1.00 93.19 192 ILE A N 1
ATOM 1503 C CA . ILE A 1 192 ? -3.570 -3.073 -30.286 1.00 93.19 192 ILE A CA 1
ATOM 1504 C C . ILE A 1 192 ? -3.486 -1.807 -31.136 1.00 93.19 192 ILE A C 1
ATOM 1506 O O . ILE A 1 192 ? -3.302 -1.881 -32.350 1.00 93.19 192 ILE A O 1
ATOM 1510 N N . GLU A 1 193 ? -3.591 -0.650 -30.491 1.00 91.94 193 GLU A N 1
ATOM 1511 C CA . GLU A 1 193 ? -3.466 0.660 -31.127 1.00 91.94 193 GLU A CA 1
ATOM 1512 C C . GLU A 1 193 ? -2.016 1.152 -31.095 1.00 91.94 193 GLU A C 1
ATOM 1514 O O . GLU A 1 193 ? -1.469 1.575 -32.114 1.00 91.94 193 GLU A O 1
ATOM 1519 N N . SER A 1 194 ? -1.371 1.085 -29.928 1.00 91.62 194 SER A N 1
ATOM 1520 C CA . SER A 1 194 ? 0.011 1.539 -29.771 1.00 91.62 194 SER A CA 1
ATOM 1521 C C . SER A 1 194 ? 0.706 0.920 -28.561 1.00 91.62 194 SER A C 1
ATOM 1523 O O . SER A 1 194 ? 0.065 0.399 -27.649 1.00 91.62 194 SER A O 1
ATOM 1525 N N . ILE A 1 195 ? 2.037 0.996 -28.565 1.00 93.75 195 ILE A N 1
ATOM 1526 C CA . ILE A 1 195 ? 2.898 0.693 -27.423 1.00 93.75 195 ILE A CA 1
ATOM 1527 C C . ILE A 1 195 ? 3.981 1.766 -27.315 1.00 93.75 195 ILE A C 1
ATOM 1529 O O . ILE A 1 195 ? 4.548 2.178 -28.332 1.00 93.75 195 ILE A O 1
ATOM 1533 N N . ARG A 1 196 ? 4.285 2.214 -26.095 1.00 91.44 196 ARG A N 1
ATOM 1534 C CA . ARG A 1 196 ? 5.375 3.164 -25.832 1.00 91.44 196 ARG A CA 1
ATOM 1535 C C . ARG A 1 196 ? 6.106 2.848 -24.535 1.00 91.44 196 ARG A C 1
ATOM 1537 O O . ARG A 1 196 ? 5.496 2.397 -23.569 1.00 91.44 196 ARG A O 1
ATOM 1544 N N . ILE A 1 197 ? 7.412 3.103 -24.531 1.00 91.56 197 ILE A N 1
ATOM 1545 C CA . ILE A 1 197 ? 8.241 3.060 -23.324 1.00 91.56 197 ILE A CA 1
ATOM 1546 C C . ILE A 1 197 ? 7.844 4.243 -22.448 1.00 91.56 197 ILE A C 1
ATOM 1548 O O . ILE A 1 197 ? 7.666 5.350 -22.949 1.00 91.56 197 ILE A O 1
ATOM 1552 N N . LEU A 1 198 ? 7.709 3.992 -21.152 1.00 86.44 198 LEU A N 1
ATOM 1553 C CA . LEU A 1 198 ? 7.592 5.044 -20.157 1.00 86.44 198 LEU A CA 1
ATOM 1554 C C . LEU A 1 198 ? 9.011 5.368 -19.700 1.00 86.44 198 LEU A C 1
ATOM 1556 O O . LEU A 1 198 ? 9.701 4.500 -19.154 1.00 86.44 198 LEU A O 1
ATOM 1560 N N . ASP A 1 199 ? 9.472 6.586 -19.976 1.00 78.38 199 ASP A N 1
ATOM 1561 C CA . ASP A 1 199 ? 10.757 7.040 -19.459 1.00 78.38 199 ASP A CA 1
ATOM 1562 C C . ASP A 1 199 ? 10.731 6.968 -17.929 1.00 78.38 199 ASP A C 1
ATOM 1564 O O . ASP A 1 199 ? 9.713 7.254 -17.299 1.00 78.38 199 ASP A O 1
ATOM 1568 N N . ALA A 1 200 ? 11.858 6.599 -17.311 1.00 61.34 200 ALA A N 1
ATOM 1569 C CA . ALA A 1 200 ? 11.980 6.583 -15.848 1.00 61.34 200 ALA A CA 1
ATOM 1570 C C . ALA A 1 200 ? 11.653 7.959 -15.222 1.00 61.34 200 ALA A C 1
ATOM 1572 O O . ALA A 1 200 ? 11.264 8.033 -14.056 1.00 61.34 200 ALA A O 1
ATOM 1573 N N . ASP A 1 201 ? 11.754 9.015 -16.036 1.00 48.41 201 ASP A N 1
ATOM 1574 C CA . ASP A 1 201 ? 11.466 10.405 -15.707 1.00 48.41 201 ASP A CA 1
ATOM 1575 C C . ASP A 1 201 ? 10.138 10.923 -16.292 1.00 48.41 201 ASP A C 1
ATOM 1577 O O . ASP A 1 201 ? 9.780 12.068 -16.016 1.00 48.41 201 ASP A O 1
ATOM 1581 N N . GLU A 1 202 ? 9.380 10.112 -17.048 1.00 41.47 202 GLU A N 1
ATOM 1582 C CA . GLU A 1 202 ? 7.974 10.398 -17.356 1.00 41.47 202 GLU A CA 1
ATOM 1583 C C . GLU A 1 202 ? 7.100 9.768 -16.271 1.00 41.47 202 GLU A C 1
ATOM 1585 O O . GLU A 1 202 ? 6.776 8.576 -16.293 1.00 41.47 202 GLU A O 1
ATOM 1590 N N . PRO A 1 203 ? 6.704 10.554 -15.266 1.00 40.78 203 PRO A N 1
ATOM 1591 C CA . PRO A 1 203 ? 5.878 10.025 -14.217 1.00 40.78 203 PRO A CA 1
ATOM 1592 C C . PRO A 1 203 ? 4.505 9.665 -14.748 1.00 40.78 203 PRO A C 1
ATOM 1594 O O . PRO A 1 203 ? 3.794 10.509 -15.288 1.00 40.78 203 PRO A O 1
ATOM 1597 N N . SER A 1 204 ? 4.105 8.421 -14.508 1.00 39.59 204 SER A N 1
ATOM 1598 C CA . SER A 1 204 ? 2.741 7.934 -14.681 1.00 39.59 204 SER A CA 1
ATOM 1599 C C . SER A 1 204 ? 1.734 8.944 -14.108 1.00 39.59 204 SER A C 1
ATOM 1601 O O . SER A 1 204 ? 1.504 9.017 -12.895 1.00 39.59 204 SER A O 1
ATOM 1603 N N . ASN A 1 205 ? 1.143 9.754 -14.986 1.00 39.41 205 ASN A N 1
ATOM 1604 C CA . ASN A 1 205 ? 0.539 11.033 -14.611 1.00 39.41 205 ASN A CA 1
ATOM 1605 C C . ASN A 1 205 ? -0.848 10.916 -13.957 1.00 39.41 205 ASN A C 1
ATOM 1607 O O . ASN A 1 205 ? -1.543 11.908 -13.826 1.00 39.41 205 ASN A O 1
ATOM 1611 N N . ASN A 1 206 ? -1.265 9.722 -13.519 1.00 42.78 206 ASN A N 1
ATOM 1612 C CA . ASN A 1 206 ? -2.580 9.520 -12.898 1.00 42.78 206 ASN A CA 1
ATOM 1613 C C . ASN A 1 206 ? -2.558 8.769 -11.552 1.00 42.78 206 ASN A C 1
ATOM 1615 O O . ASN A 1 206 ? -3.618 8.570 -10.970 1.00 42.78 206 ASN A O 1
ATOM 1619 N N . GLN A 1 207 ? -1.385 8.428 -11.000 1.00 44.22 207 GLN A N 1
ATOM 1620 C CA . GLN A 1 207 ? -1.243 8.192 -9.547 1.00 44.22 207 GLN A CA 1
ATOM 1621 C C . GLN A 1 207 ? -0.568 9.374 -8.827 1.00 44.22 207 GLN A C 1
ATOM 1623 O O . GLN A 1 207 ? -0.745 9.539 -7.621 1.00 44.22 207 GLN A O 1
ATOM 1628 N N . ARG A 1 208 ? 0.100 10.282 -9.559 1.00 40.12 208 ARG A N 1
ATOM 1629 C CA . ARG A 1 208 ? 0.683 11.506 -8.979 1.00 40.12 208 ARG A CA 1
ATOM 1630 C C . ARG A 1 208 ? -0.331 12.552 -8.518 1.00 40.12 208 ARG A C 1
ATOM 1632 O O . ARG A 1 208 ? 0.030 13.377 -7.689 1.00 40.12 208 ARG A O 1
ATOM 1639 N N . ASN A 1 209 ? -1.596 12.477 -8.934 1.00 46.56 209 ASN A N 1
ATOM 1640 C CA . ASN A 1 209 ? -2.624 13.379 -8.397 1.00 46.56 209 ASN A CA 1
ATOM 1641 C C . ASN A 1 209 ? -2.985 13.083 -6.928 1.00 46.56 209 ASN A C 1
ATOM 1643 O O . ASN A 1 209 ? -3.666 13.893 -6.306 1.00 46.56 209 ASN A O 1
ATOM 1647 N N . ASN A 1 210 ? -2.504 11.968 -6.360 1.00 63.41 210 ASN A N 1
ATOM 1648 C CA . ASN A 1 210 ? -2.755 11.587 -4.968 1.00 63.41 210 ASN A CA 1
ATOM 1649 C C . ASN A 1 210 ? -1.493 11.561 -4.094 1.00 63.41 210 ASN A C 1
ATOM 1651 O O . ASN A 1 210 ? -1.596 11.161 -2.935 1.00 63.41 210 ASN A O 1
ATOM 1655 N N . ILE A 1 211 ? -0.321 11.969 -4.605 1.00 77.81 211 ILE A N 1
ATOM 1656 C CA . ILE A 1 211 ? 0.848 12.153 -3.737 1.00 77.81 211 ILE A CA 1
ATOM 1657 C C . ILE A 1 211 ? 0.635 13.446 -2.957 1.00 77.81 211 ILE A C 1
ATOM 1659 O O . ILE A 1 211 ? 0.713 14.551 -3.495 1.00 77.81 211 ILE A O 1
ATOM 1663 N N . ILE A 1 212 ? 0.350 13.297 -1.672 1.00 85.25 212 ILE A N 1
ATOM 1664 C CA . ILE A 1 212 ? 0.107 14.408 -0.767 1.00 85.25 212 ILE A CA 1
ATOM 1665 C C . ILE A 1 212 ? 1.458 14.884 -0.239 1.00 85.25 212 ILE A C 1
ATOM 1667 O O . ILE A 1 212 ? 2.117 14.202 0.549 1.00 85.25 212 ILE A O 1
ATOM 1671 N N . SER A 1 213 ? 1.873 16.075 -0.669 1.00 87.31 213 SER A N 1
ATOM 1672 C CA . SER A 1 213 ? 3.078 16.693 -0.128 1.00 87.31 213 SER A CA 1
ATOM 1673 C C . SER A 1 213 ? 2.810 17.239 1.275 1.00 87.31 213 SER A C 1
ATOM 1675 O O . SER A 1 213 ? 1.976 18.119 1.480 1.00 87.31 213 SER A O 1
ATOM 1677 N N . LEU A 1 214 ? 3.562 16.725 2.239 1.00 85.69 214 LEU A N 1
ATOM 1678 C CA . LEU A 1 214 ? 3.661 17.208 3.611 1.00 85.69 214 LEU A CA 1
ATOM 1679 C C . LEU A 1 214 ? 4.816 18.217 3.769 1.00 85.69 214 LEU A C 1
ATOM 1681 O O . LEU A 1 214 ? 5.183 18.576 4.895 1.00 85.69 214 LEU A O 1
ATOM 1685 N N . SER A 1 215 ? 5.386 18.690 2.656 1.00 81.69 215 SER A N 1
ATOM 1686 C CA . SER A 1 215 ? 6.434 19.709 2.651 1.00 81.69 215 SER A CA 1
ATOM 1687 C C . SER A 1 215 ? 5.877 21.074 3.073 1.00 81.69 215 SER A C 1
ATOM 1689 O O . SER A 1 215 ? 4.733 21.437 2.787 1.00 81.69 215 SER A O 1
ATOM 1691 N N . GLY A 1 216 ? 6.684 21.848 3.801 1.00 83.19 216 GLY A N 1
ATOM 1692 C CA . GLY A 1 216 ? 6.287 23.176 4.278 1.00 83.19 216 GLY A CA 1
ATOM 1693 C C . GLY A 1 216 ? 5.121 23.167 5.277 1.00 83.19 216 GLY A C 1
ATOM 1694 O O . GLY A 1 216 ? 4.907 22.200 6.009 1.00 83.19 216 GLY A O 1
ATOM 1695 N N . LYS A 1 217 ? 4.391 24.284 5.357 1.00 83.25 217 LYS A N 1
ATOM 1696 C CA . LYS A 1 217 ? 3.228 24.427 6.252 1.00 83.25 217 LYS A CA 1
ATOM 1697 C C . LYS A 1 217 ? 2.034 23.676 5.674 1.00 83.25 217 LYS A C 1
ATOM 1699 O O . LYS A 1 217 ? 1.807 23.741 4.465 1.00 83.25 217 LYS A O 1
ATOM 1704 N N . PHE A 1 218 ? 1.236 23.035 6.527 1.00 86.56 218 PHE A N 1
ATOM 1705 C CA . PHE A 1 218 ? 0.043 22.310 6.088 1.00 86.56 218 PHE A CA 1
ATOM 1706 C C . PHE A 1 218 ? -1.038 23.308 5.661 1.00 86.56 218 PHE A C 1
ATOM 1708 O O . PHE A 1 218 ? -1.866 23.763 6.447 1.00 86.56 218 PHE A O 1
ATOM 1715 N N . ASN A 1 219 ? -0.990 23.705 4.391 1.00 79.00 219 ASN A N 1
ATOM 1716 C CA . ASN A 1 219 ? -1.983 24.562 3.766 1.00 79.00 219 ASN A CA 1
ATOM 1717 C C . ASN A 1 219 ? -3.017 23.683 3.067 1.00 79.00 219 ASN A C 1
ATOM 1719 O O . ASN A 1 219 ? -2.646 22.877 2.221 1.00 79.00 219 ASN A O 1
ATOM 1723 N N . LYS A 1 220 ? -4.309 23.888 3.353 1.00 81.19 220 LYS A N 1
ATOM 1724 C CA . LYS A 1 220 ? -5.431 23.171 2.721 1.00 81.19 220 LYS A CA 1
ATOM 1725 C C . LYS A 1 220 ? -5.314 23.064 1.195 1.00 81.19 220 LYS A C 1
ATOM 1727 O O . LYS A 1 220 ? -5.723 22.061 0.630 1.00 81.19 220 LYS A O 1
ATOM 1732 N N . ARG A 1 221 ? -4.742 24.073 0.527 1.00 79.75 221 ARG A N 1
ATOM 1733 C CA . ARG A 1 221 ? -4.546 24.083 -0.936 1.00 79.75 221 ARG A CA 1
ATOM 1734 C C . ARG A 1 221 ? -3.632 22.962 -1.447 1.00 79.75 221 ARG A C 1
ATOM 1736 O O . ARG A 1 221 ? -3.716 22.627 -2.620 1.00 79.75 221 ARG A O 1
ATOM 1743 N N . ASN A 1 222 ? -2.788 22.404 -0.582 1.00 79.81 222 ASN A N 1
ATOM 1744 C CA . ASN A 1 222 ? -1.847 21.335 -0.914 1.00 79.81 222 ASN A CA 1
ATOM 1745 C C . ASN A 1 222 ? -2.439 19.938 -0.677 1.00 79.81 222 ASN A C 1
ATOM 1747 O O . ASN A 1 222 ? -1.763 18.944 -0.928 1.00 79.81 222 ASN A O 1
ATOM 1751 N N . PHE A 1 223 ? -3.672 19.853 -0.170 1.00 86.69 223 PHE A N 1
ATOM 1752 C CA . PHE A 1 223 ? -4.329 18.591 0.134 1.00 86.69 223 PHE A CA 1
ATOM 1753 C C . PHE A 1 223 ? -5.551 18.376 -0.767 1.00 86.69 223 PHE A C 1
ATOM 1755 O O . PHE A 1 223 ? -6.204 19.346 -1.165 1.00 86.69 223 PHE A O 1
ATOM 1762 N N . PRO A 1 224 ? -5.901 17.111 -1.065 1.00 85.81 224 PRO A N 1
ATOM 1763 C CA . PRO A 1 224 ? -7.120 16.783 -1.793 1.00 85.81 224 PRO A CA 1
ATOM 1764 C C . PRO A 1 224 ? -8.389 17.301 -1.103 1.00 85.81 224 PRO A C 1
ATOM 1766 O O . PRO A 1 224 ? -8.407 17.615 0.092 1.00 85.81 224 PRO A O 1
ATOM 1769 N N . ALA A 1 225 ? -9.495 17.323 -1.848 1.00 86.69 225 ALA A N 1
ATOM 1770 C CA . ALA A 1 225 ? -10.804 17.633 -1.284 1.00 86.69 225 ALA A CA 1
ATOM 1771 C C . ALA A 1 225 ? -11.131 16.715 -0.085 1.00 86.69 225 ALA A C 1
ATOM 1773 O O . ALA A 1 225 ? -10.829 15.522 -0.088 1.00 86.69 225 ALA A O 1
ATOM 1774 N N . GLY A 1 226 ? -11.744 17.290 0.952 1.00 89.56 226 GLY A N 1
ATOM 1775 C CA . GLY A 1 226 ? -12.064 16.596 2.206 1.00 89.56 226 GLY A CA 1
ATOM 1776 C C . GLY A 1 226 ? -11.019 16.753 3.317 1.00 89.56 226 GLY A C 1
ATOM 1777 O O . GLY A 1 226 ? -11.340 16.467 4.469 1.00 89.56 226 GLY A O 1
ATOM 1778 N N . TRP A 1 227 ? -9.820 17.260 3.009 1.00 93.19 227 TRP A N 1
ATOM 1779 C CA . TRP A 1 227 ? -8.836 17.651 4.021 1.00 93.19 227 TRP A CA 1
ATOM 1780 C C . TRP A 1 227 ? -9.047 19.105 4.480 1.00 93.19 227 TRP A C 1
ATOM 1782 O O . TRP A 1 227 ? -9.257 20.007 3.663 1.00 93.19 227 TRP A O 1
ATOM 1792 N N . ASP A 1 228 ? -9.002 19.355 5.788 1.00 93.19 228 ASP A N 1
ATOM 1793 C CA . ASP A 1 228 ? -9.092 20.699 6.377 1.00 93.19 228 ASP A CA 1
ATOM 1794 C C . ASP A 1 228 ? -8.470 20.736 7.788 1.00 93.19 228 ASP A C 1
ATOM 1796 O O . ASP A 1 228 ? -7.971 19.729 8.292 1.00 93.19 228 ASP A O 1
ATOM 1800 N N . ASP A 1 229 ? -8.497 21.900 8.436 1.00 91.75 229 ASP A N 1
ATOM 1801 C CA . ASP A 1 229 ? -8.122 22.065 9.841 1.00 91.75 229 ASP A CA 1
ATOM 1802 C C . ASP A 1 229 ? -8.947 21.108 10.734 1.00 91.75 229 ASP A C 1
ATOM 1804 O O . ASP A 1 229 ? -10.184 21.206 10.747 1.00 91.75 229 ASP A O 1
ATOM 1808 N N . PRO A 1 230 ? -8.296 20.218 11.519 1.00 90.88 230 PRO A N 1
ATOM 1809 C CA . PRO A 1 230 ? -8.959 19.297 12.440 1.00 90.88 230 PRO A CA 1
ATOM 1810 C C . PRO A 1 230 ? -10.035 19.943 13.327 1.00 90.88 230 PRO A C 1
ATOM 1812 O O . PRO A 1 230 ? -11.054 19.317 13.626 1.00 90.88 230 PRO A O 1
ATOM 1815 N N . LYS A 1 231 ? -9.845 21.204 13.735 1.00 88.31 231 LYS A N 1
ATOM 1816 C CA . LYS A 1 231 ? -10.777 21.931 14.612 1.00 88.31 231 LYS A CA 1
ATOM 1817 C C . LYS A 1 231 ? -12.141 22.163 13.975 1.00 88.31 231 LYS A C 1
ATOM 1819 O O . LYS A 1 231 ? -13.142 22.190 14.691 1.00 88.31 231 LYS A O 1
ATOM 1824 N N . LYS A 1 232 ? -12.208 22.301 12.647 1.00 88.88 232 LYS A N 1
ATOM 1825 C CA . LYS A 1 232 ? -13.481 22.501 11.936 1.00 88.88 232 LYS A CA 1
ATOM 1826 C C . LYS A 1 232 ? -14.390 21.286 12.053 1.00 88.88 232 LYS A C 1
ATOM 1828 O O . LYS A 1 232 ? -15.597 21.446 12.183 1.00 88.88 232 LYS A O 1
ATOM 1833 N N . PHE A 1 233 ? -13.808 20.091 12.084 1.00 86.44 233 PHE A N 1
ATOM 1834 C CA . PHE A 1 233 ? -14.560 18.849 12.236 1.00 86.44 233 PHE A CA 1
ATOM 1835 C C . PHE A 1 233 ? -15.010 18.608 13.682 1.00 86.44 233 PHE A C 1
ATOM 1837 O O . PHE A 1 233 ? -16.087 18.070 13.927 1.00 86.44 233 PHE A O 1
ATOM 1844 N N . ILE A 1 234 ? -14.195 19.034 14.651 1.00 79.50 234 ILE A N 1
ATOM 1845 C CA . ILE A 1 234 ? -14.497 18.869 16.078 1.00 79.50 234 ILE A CA 1
ATOM 1846 C C . ILE A 1 234 ? -15.600 19.845 16.515 1.00 79.50 234 ILE A C 1
ATOM 1848 O O . ILE A 1 234 ? -16.557 19.435 17.171 1.00 79.50 234 ILE A O 1
ATOM 1852 N N . ASN A 1 235 ? -15.516 21.118 16.115 1.00 65.44 235 ASN A N 1
ATOM 1853 C CA . ASN A 1 235 ? -16.459 22.148 16.564 1.00 65.44 235 ASN A CA 1
ATOM 1854 C C . ASN A 1 235 ? -17.866 21.974 15.978 1.00 65.44 235 ASN A C 1
ATOM 1856 O O . ASN A 1 235 ? -18.837 22.225 16.682 1.00 65.44 235 ASN A O 1
ATOM 1860 N N . GLN A 1 236 ? -17.996 21.452 14.753 1.00 59.38 236 GLN A N 1
ATOM 1861 C CA . GLN A 1 236 ? -19.306 21.164 14.148 1.00 59.38 236 GLN A CA 1
ATOM 1862 C C . GLN A 1 236 ? -20.114 20.104 14.912 1.00 59.38 236 GLN A C 1
ATOM 1864 O O . GLN A 1 236 ? -21.333 20.053 14.782 1.00 59.38 236 GLN A O 1
ATOM 1869 N N . THR A 1 237 ? -19.457 19.278 15.732 1.00 53.50 237 THR A N 1
ATOM 1870 C CA . THR A 1 237 ? -20.117 18.192 16.474 1.00 53.50 237 THR A CA 1
ATOM 1871 C C . THR A 1 237 ? -20.418 18.573 17.935 1.00 53.50 237 THR A C 1
ATOM 1873 O O . THR A 1 237 ? -21.203 17.894 18.592 1.00 53.50 237 THR A O 1
ATOM 1876 N N . ILE A 1 238 ? -19.819 19.655 18.464 1.00 52.22 238 ILE A N 1
ATOM 1877 C CA . ILE A 1 238 ? -19.830 20.003 19.906 1.00 52.22 238 ILE A CA 1
ATOM 1878 C C . ILE A 1 238 ? -20.450 21.392 20.184 1.00 52.22 238 ILE A C 1
ATOM 1880 O O . ILE A 1 238 ? -20.282 21.960 21.265 1.00 52.22 238 ILE A O 1
ATOM 1884 N N . GLU A 1 239 ? -21.239 21.963 19.271 1.00 44.97 239 GLU A N 1
ATOM 1885 C CA . GLU A 1 239 ? -22.047 23.146 19.604 1.00 44.97 239 GLU A CA 1
ATOM 1886 C C . GLU A 1 239 ? -23.212 22.771 20.540 1.00 44.97 239 GLU A C 1
ATOM 1888 O O . GLU A 1 239 ? -24.345 22.613 20.094 1.00 44.97 239 GLU A O 1
ATOM 1893 N N . ARG A 1 240 ? -22.924 22.605 21.846 1.00 49.66 240 ARG A N 1
ATOM 1894 C CA . ARG A 1 240 ? -23.848 22.902 22.971 1.00 49.66 240 ARG A CA 1
ATOM 1895 C C . ARG A 1 240 ? -23.291 22.763 24.395 1.00 49.66 240 ARG A C 1
ATOM 1897 O O . ARG A 1 240 ? -24.020 23.083 25.329 1.00 49.66 240 ARG A O 1
ATOM 1904 N N . SER A 1 241 ? -22.032 22.387 24.628 1.00 41.56 241 SER A N 1
ATOM 1905 C CA . SER A 1 241 ? -21.516 22.271 26.009 1.00 41.56 241 SER A CA 1
ATOM 1906 C C . SER A 1 241 ? -20.157 22.944 26.217 1.00 41.56 241 SER A C 1
ATOM 1908 O O . SER A 1 241 ? -19.122 22.345 25.964 1.00 41.56 241 SER A O 1
ATOM 1910 N N . ARG A 1 242 ? -20.250 24.200 26.688 1.00 44.66 242 ARG A N 1
ATOM 1911 C CA . ARG A 1 242 ? -19.304 25.110 27.379 1.00 44.66 242 ARG A CA 1
ATOM 1912 C C . ARG A 1 242 ? -17.775 24.982 27.168 1.00 44.66 242 ARG A C 1
ATOM 1914 O O . ARG A 1 242 ? -17.206 23.910 27.338 1.00 44.66 242 ARG A O 1
ATOM 1921 N N . PRO A 1 243 ? -17.078 26.125 26.983 1.00 57.03 243 PRO A N 1
ATOM 1922 C CA . PRO A 1 243 ? -15.625 26.181 26.873 1.00 57.03 243 PRO A CA 1
ATOM 1923 C C . PRO A 1 243 ? -14.975 26.335 28.253 1.00 57.03 243 PRO A C 1
ATOM 1925 O O . PRO A 1 243 ? -15.505 27.053 29.097 1.00 57.03 243 PRO A O 1
ATOM 1928 N N . LEU A 1 244 ? -13.796 25.745 28.468 1.00 41.94 244 LEU A N 1
ATOM 1929 C CA . LEU A 1 244 ? -12.877 26.195 29.518 1.00 41.94 244 LEU A CA 1
ATOM 1930 C C . LEU A 1 244 ? -11.414 25.872 29.179 1.00 41.94 244 LEU A C 1
ATOM 1932 O O . LEU A 1 244 ? -11.015 24.723 29.013 1.00 41.94 244 LEU A O 1
ATOM 1936 N N . SER A 1 245 ? -10.648 26.962 29.092 1.00 47.22 245 SER A N 1
ATOM 1937 C CA . SER A 1 245 ? -9.258 27.127 29.532 1.00 47.22 245 SER A CA 1
ATOM 1938 C C . SER A 1 245 ? -8.220 26.068 29.135 1.00 47.22 245 SER A C 1
ATOM 1940 O O . SER A 1 245 ? -7.962 25.113 29.861 1.00 47.22 245 SER A O 1
ATOM 1942 N N . SER A 1 246 ? -7.502 26.343 28.044 1.00 43.88 246 SER A N 1
ATOM 1943 C CA . SER A 1 246 ? -6.033 26.190 27.968 1.00 43.88 246 SER A CA 1
ATOM 1944 C C . SER A 1 246 ? -5.484 26.904 26.722 1.00 43.88 246 SER A C 1
ATOM 1946 O O . SER A 1 246 ? -4.840 26.319 25.855 1.00 43.88 246 SER A O 1
ATOM 1948 N N . GLN A 1 247 ? -5.749 28.209 26.613 1.00 47.91 247 GLN A N 1
ATOM 1949 C CA . GLN A 1 247 ? -5.149 29.074 25.591 1.00 47.91 247 GLN A CA 1
ATOM 1950 C C . GLN A 1 247 ? -3.744 29.525 26.013 1.00 47.91 247 GLN A C 1
ATOM 1952 O O . GLN A 1 247 ? -3.544 30.695 26.283 1.00 47.91 247 GLN A O 1
ATOM 1957 N N . VAL A 1 248 ? -2.780 28.602 26.065 1.00 40.38 248 VAL A N 1
ATOM 1958 C CA . VAL A 1 248 ? -1.357 28.894 25.786 1.00 40.38 248 VAL A CA 1
ATOM 1959 C C . VAL A 1 248 ? -0.689 27.604 25.281 1.00 40.38 248 VAL A C 1
ATOM 1961 O O . VAL A 1 248 ? 0.283 27.106 25.839 1.00 40.38 248 VAL A O 1
ATOM 1964 N N . ARG A 1 249 ? -1.234 26.986 24.230 1.00 46.56 249 ARG A N 1
ATOM 1965 C CA . ARG A 1 249 ? -0.403 26.161 23.343 1.00 46.56 249 ARG A CA 1
ATOM 1966 C C . ARG A 1 249 ? -0.100 27.032 22.138 1.00 46.56 249 ARG A C 1
ATOM 1968 O O . ARG A 1 249 ? -1.018 27.583 21.540 1.00 46.56 249 ARG A O 1
ATOM 1975 N N . SER A 1 250 ? 1.190 27.242 21.888 1.00 48.47 250 SER A N 1
ATOM 1976 C CA . SER A 1 250 ? 1.714 28.128 20.852 1.00 48.47 250 SER A CA 1
ATOM 1977 C C . SER A 1 250 ? 0.945 27.946 19.541 1.00 48.47 250 SER A C 1
ATOM 1979 O O . SER A 1 250 ? 0.854 26.832 19.027 1.00 48.47 250 SER A O 1
ATOM 1981 N N . GLN A 1 251 ? 0.420 29.045 18.986 1.00 56.66 251 GLN A N 1
ATOM 1982 C CA . GLN A 1 251 ? -0.242 29.097 17.668 1.00 56.66 251 GLN A CA 1
ATOM 1983 C C . GLN A 1 251 ? 0.588 28.445 16.542 1.00 56.66 251 GLN A C 1
ATOM 1985 O O . GLN A 1 251 ? 0.083 28.146 15.465 1.00 56.66 251 GLN A O 1
ATOM 1990 N N . GLU A 1 252 ? 1.878 28.233 16.783 1.00 55.28 252 GLU A N 1
ATOM 1991 C CA . GLU A 1 252 ? 2.833 27.609 15.881 1.00 55.28 252 GLU A CA 1
ATOM 1992 C C . GLU A 1 252 ? 2.617 26.096 15.712 1.00 55.28 252 GLU A C 1
ATOM 1994 O O . GLU A 1 252 ? 2.741 25.592 14.599 1.00 55.28 252 GLU A O 1
ATOM 1999 N N . ASN A 1 253 ? 2.172 25.389 16.761 1.00 58.41 253 ASN A N 1
ATOM 2000 C CA . ASN A 1 253 ? 1.873 23.950 16.694 1.00 58.41 253 ASN A CA 1
ATOM 2001 C C . ASN A 1 253 ? 0.662 23.623 15.806 1.00 58.41 253 ASN A C 1
ATOM 2003 O O . ASN A 1 253 ? 0.527 22.498 15.333 1.00 58.41 253 ASN A O 1
ATOM 2007 N N . GLU A 1 254 ? -0.218 24.595 15.577 1.00 65.50 254 GLU A N 1
ATOM 2008 C CA . GLU A 1 254 ? -1.447 24.406 14.800 1.00 65.50 254 GLU A CA 1
ATOM 2009 C C . GLU A 1 254 ? -1.185 24.400 13.288 1.00 65.50 254 GLU A C 1
ATOM 2011 O O . GLU A 1 254 ? -2.006 23.917 12.515 1.00 65.50 254 GLU A O 1
ATOM 2016 N N . ARG A 1 255 ? -0.024 24.901 12.845 1.00 75.00 255 ARG A N 1
ATOM 2017 C CA . ARG A 1 255 ? 0.299 25.083 11.417 1.00 75.00 255 ARG A CA 1
ATOM 2018 C C . ARG A 1 255 ? 0.765 23.811 10.706 1.00 75.00 255 ARG A C 1
ATOM 2020 O O . ARG A 1 255 ? 0.912 23.824 9.483 1.00 75.00 255 ARG A O 1
ATOM 2027 N N . ASN A 1 256 ? 0.987 22.737 11.458 1.00 89.12 256 ASN A N 1
ATOM 2028 C CA . ASN A 1 256 ? 1.508 21.468 10.954 1.00 89.12 256 ASN A CA 1
ATOM 2029 C C . ASN A 1 256 ? 0.518 20.318 11.175 1.00 89.12 256 ASN A C 1
ATOM 2031 O O . ASN A 1 256 ? 0.924 19.167 11.331 1.00 89.12 256 ASN A O 1
ATOM 2035 N N . GLU A 1 257 ? -0.776 20.633 11.230 1.00 93.25 257 GLU A N 1
ATOM 2036 C CA . GLU A 1 257 ? -1.852 19.667 11.418 1.00 93.25 257 GLU A CA 1
ATOM 2037 C C . GLU A 1 257 ? -2.901 19.790 10.310 1.00 93.25 257 GLU A C 1
ATOM 2039 O O . GLU A 1 257 ? -3.267 20.886 9.896 1.00 93.25 257 GLU A O 1
ATOM 2044 N N . ILE A 1 258 ? -3.387 18.652 9.824 1.00 94.75 258 ILE A N 1
ATOM 2045 C CA . ILE A 1 258 ? -4.460 18.557 8.830 1.00 94.75 258 ILE A CA 1
ATOM 2046 C C . ILE A 1 258 ? -5.292 17.318 9.149 1.00 94.75 258 ILE A C 1
ATOM 2048 O O . ILE A 1 258 ? -4.773 16.333 9.683 1.00 94.75 258 ILE A O 1
ATOM 2052 N N . GLY A 1 259 ? -6.587 17.359 8.867 1.00 94.38 259 GLY A N 1
ATOM 2053 C CA . GLY A 1 259 ? -7.484 16.242 9.109 1.00 94.38 259 GLY A CA 1
ATOM 2054 C C . GLY A 1 259 ? -8.414 15.954 7.943 1.00 94.38 259 GLY A C 1
ATOM 2055 O O . GLY A 1 259 ? -8.697 16.838 7.142 1.00 94.38 259 GLY A O 1
ATOM 2056 N N . LYS A 1 260 ? -8.900 14.716 7.880 1.00 94.62 260 LYS A N 1
ATOM 2057 C CA . LYS A 1 260 ? -9.895 14.225 6.923 1.00 94.62 260 LYS A CA 1
ATOM 2058 C C . LYS A 1 260 ? -10.956 13.421 7.665 1.00 94.62 260 LYS A C 1
ATOM 2060 O O . LYS A 1 260 ? -10.626 12.630 8.552 1.00 94.62 260 LYS A O 1
ATOM 2065 N N . ILE A 1 261 ? -12.219 13.593 7.284 1.00 94.31 261 ILE A N 1
ATOM 2066 C CA . ILE A 1 261 ? -13.297 12.713 7.739 1.00 94.31 261 ILE A CA 1
ATOM 2067 C C . ILE A 1 261 ? -13.334 11.450 6.882 1.00 94.31 261 ILE A C 1
ATOM 2069 O O . ILE A 1 261 ? -13.361 11.517 5.655 1.00 94.31 261 ILE A O 1
ATOM 2073 N N . ILE A 1 262 ? -13.348 10.303 7.551 1.00 92.81 262 ILE A N 1
ATOM 2074 C CA . ILE A 1 262 ? -13.476 8.978 6.955 1.00 92.81 262 ILE A CA 1
ATOM 2075 C C . ILE A 1 262 ? -14.802 8.389 7.428 1.00 92.81 262 ILE A C 1
ATOM 2077 O O . ILE A 1 262 ? -15.024 8.232 8.630 1.00 92.81 262 ILE A O 1
ATOM 2081 N N . HIS A 1 263 ? -15.683 8.054 6.492 1.00 90.69 263 HIS A N 1
ATOM 2082 C CA . HIS A 1 263 ? -16.960 7.423 6.805 1.00 90.69 263 HIS A CA 1
ATOM 2083 C C . HIS A 1 263 ? -16.806 5.901 6.847 1.00 90.69 263 HIS A C 1
ATOM 2085 O O . HIS A 1 263 ? -16.424 5.273 5.861 1.00 90.69 263 HIS A O 1
ATOM 2091 N N . LEU A 1 264 ? -17.116 5.300 7.995 1.00 87.75 264 LEU A N 1
ATOM 2092 C CA . LEU A 1 264 ? -17.191 3.854 8.153 1.00 87.75 264 LEU A CA 1
ATOM 2093 C C . LEU A 1 264 ? -18.613 3.380 7.884 1.00 87.75 264 LEU A C 1
ATOM 2095 O O . LEU A 1 264 ? -19.431 3.313 8.802 1.00 87.75 264 LEU A O 1
ATOM 2099 N N . ASN A 1 265 ? -18.884 3.004 6.635 1.00 82.25 265 ASN A N 1
ATOM 2100 C CA . ASN A 1 265 ? -20.184 2.463 6.233 1.00 82.25 265 ASN A CA 1
ATOM 2101 C C . ASN A 1 265 ? -20.661 1.285 7.110 1.00 82.25 265 ASN A C 1
ATOM 2103 O O . ASN A 1 265 ? -21.825 1.312 7.505 1.00 82.25 265 ASN A O 1
ATOM 2107 N N . PRO A 1 266 ? -19.812 0.305 7.503 1.00 78.31 266 PRO A N 1
ATOM 2108 C CA . PRO A 1 266 ? -20.278 -0.855 8.271 1.00 78.31 266 PRO A CA 1
ATOM 2109 C C . PRO A 1 266 ? -20.877 -0.517 9.641 1.00 78.31 266 PRO A C 1
ATOM 2111 O O . PRO A 1 266 ? -21.684 -1.279 10.161 1.00 78.31 266 PRO A O 1
ATOM 2114 N N . ILE A 1 267 ? -20.480 0.612 10.233 1.00 78.56 267 ILE A N 1
ATOM 2115 C CA . ILE A 1 267 ? -20.920 1.027 11.574 1.00 78.56 267 ILE A CA 1
ATOM 2116 C C . ILE A 1 267 ? -21.512 2.439 11.593 1.00 78.56 267 ILE A C 1
ATOM 2118 O O . ILE A 1 267 ? -21.614 3.048 12.658 1.00 78.56 267 ILE A O 1
ATOM 2122 N N . ASN A 1 268 ? -21.857 2.978 10.418 1.00 85.69 268 ASN A N 1
ATOM 2123 C CA . ASN A 1 268 ? -22.417 4.317 10.220 1.00 85.69 268 ASN A CA 1
ATOM 2124 C C . ASN A 1 268 ? -21.745 5.403 11.087 1.00 85.69 268 ASN A C 1
ATOM 2126 O O . ASN A 1 268 ? -22.404 6.219 11.731 1.00 85.69 268 ASN A O 1
ATOM 2130 N N . THR A 1 269 ? -20.415 5.357 11.177 1.00 87.00 269 THR A N 1
ATOM 2131 C CA . THR A 1 269 ? -19.641 6.219 12.077 1.00 87.00 269 THR A CA 1
ATOM 2132 C C . THR A 1 269 ? -18.588 6.977 11.291 1.00 87.00 269 THR A C 1
ATOM 2134 O O . THR A 1 269 ? -17.853 6.399 10.495 1.00 87.00 269 THR A O 1
ATOM 2137 N N . SER A 1 270 ? -18.478 8.276 11.552 1.00 90.50 270 SER A N 1
ATOM 2138 C CA . SER A 1 270 ? -17.435 9.123 10.978 1.00 90.50 270 SER A CA 1
ATOM 2139 C C . SER A 1 270 ? -16.225 9.185 11.907 1.00 90.50 270 SER A C 1
ATOM 2141 O O . SER A 1 270 ? -16.347 9.540 13.088 1.00 90.50 270 SER A O 1
ATOM 2143 N N . LEU A 1 271 ? -15.053 8.875 11.366 1.00 92.25 271 LEU A N 1
ATOM 2144 C CA . LEU A 1 271 ? -13.767 9.024 12.033 1.00 92.25 271 LEU A CA 1
ATOM 2145 C C . LEU A 1 271 ? -13.041 10.262 11.514 1.00 92.25 271 LEU A C 1
ATOM 2147 O O . LEU A 1 271 ? -13.132 10.594 10.337 1.00 92.25 271 LEU A O 1
ATOM 2151 N N . LEU A 1 272 ? -12.283 10.919 12.383 1.00 94.25 272 LEU A N 1
ATOM 2152 C CA . LEU A 1 272 ? -11.339 11.963 12.007 1.00 94.25 272 LEU A CA 1
ATOM 2153 C C . LEU A 1 272 ? -9.938 11.355 11.952 1.00 94.25 272 LEU A C 1
ATOM 2155 O O . LEU A 1 272 ? -9.387 11.008 12.998 1.00 94.25 272 LEU A O 1
ATOM 2159 N N . LEU A 1 273 ? -9.366 11.253 10.752 1.00 95.44 273 LEU A N 1
ATOM 2160 C CA . LEU A 1 273 ? -7.939 11.004 10.563 1.00 95.44 273 LEU A CA 1
ATOM 2161 C C . LEU A 1 273 ? -7.212 12.341 10.617 1.00 95.44 273 LEU A C 1
ATOM 2163 O O . LEU A 1 273 ? -7.476 13.222 9.808 1.00 95.44 273 LEU A O 1
ATOM 2167 N N . LYS A 1 274 ? -6.287 12.480 11.556 1.00 95.19 274 LYS A N 1
ATOM 2168 C CA . LYS A 1 274 ? -5.442 13.653 11.747 1.00 95.19 274 LYS A CA 1
ATOM 2169 C C . LYS A 1 274 ? -3.988 13.282 11.478 1.00 95.19 274 LYS A C 1
ATOM 2171 O O . LYS A 1 274 ? -3.487 12.308 12.039 1.00 95.19 274 LYS A O 1
ATOM 2176 N N . ILE A 1 275 ? -3.316 14.096 10.674 1.00 95.25 275 ILE A N 1
ATOM 2177 C CA . ILE A 1 275 ? -1.875 14.029 10.433 1.00 95.25 275 ILE A CA 1
ATOM 2178 C C . ILE A 1 275 ? -1.244 15.259 11.070 1.00 95.25 275 ILE A C 1
ATOM 2180 O O . ILE A 1 275 ? -1.678 16.384 10.819 1.00 95.25 275 ILE A O 1
ATOM 2184 N N . LYS A 1 276 ? -0.220 15.038 11.891 1.00 94.75 276 LYS A N 1
ATOM 2185 C CA . LYS A 1 276 ? 0.614 16.082 12.475 1.00 94.75 276 LYS A CA 1
ATOM 2186 C C . LYS A 1 276 ? 2.066 15.866 12.073 1.00 94.75 276 LYS A C 1
ATOM 2188 O O . LYS A 1 276 ? 2.577 14.758 12.231 1.00 94.75 276 LYS A O 1
ATOM 2193 N N . LYS A 1 277 ? 2.728 16.929 11.623 1.00 92.75 277 LYS A N 1
ATOM 2194 C CA . LYS A 1 277 ? 4.176 16.965 11.407 1.00 92.75 277 LYS A CA 1
ATOM 2195 C C . LYS A 1 277 ? 4.866 17.731 12.534 1.00 92.75 277 LYS A C 1
ATOM 2197 O O . LYS A 1 277 ? 4.477 18.849 12.867 1.00 92.75 277 LYS A O 1
ATOM 2202 N N . GLU A 1 278 ? 5.900 17.134 13.105 1.00 89.69 278 GLU A N 1
ATOM 2203 C CA . GLU A 1 278 ? 6.763 17.746 14.111 1.00 89.69 278 GLU A CA 1
ATOM 2204 C C . GLU A 1 278 ? 8.195 17.799 13.569 1.00 89.69 278 GLU A C 1
ATOM 2206 O O . GLU A 1 278 ? 8.761 16.792 13.136 1.00 89.69 278 GLU A O 1
ATOM 2211 N N . GLU A 1 279 ? 8.774 18.996 13.567 1.00 81.44 279 GLU A N 1
ATOM 2212 C CA . GLU A 1 279 ? 10.188 19.203 13.269 1.00 81.44 279 GLU A CA 1
ATOM 2213 C C . GLU A 1 279 ? 10.952 19.060 14.588 1.00 81.44 279 GLU A C 1
ATOM 2215 O O . GLU A 1 279 ? 10.714 19.819 15.527 1.00 81.44 279 GLU A O 1
ATOM 2220 N N . LEU A 1 280 ? 11.824 18.055 14.698 1.00 77.31 280 LEU A N 1
ATOM 2221 C CA . LEU A 1 280 ? 12.700 17.927 15.861 1.00 77.31 280 LEU A CA 1
ATOM 2222 C C . LEU A 1 280 ? 14.010 18.647 15.532 1.00 77.31 280 LEU A C 1
ATOM 2224 O O . LEU A 1 280 ? 14.635 18.360 14.509 1.00 77.31 280 LEU A O 1
ATOM 2228 N N . ASN A 1 281 ? 14.445 19.563 16.397 1.00 77.06 281 ASN A N 1
ATOM 2229 C CA . ASN A 1 281 ? 15.648 20.376 16.169 1.00 77.06 281 ASN A CA 1
ATOM 2230 C C . ASN A 1 281 ? 16.893 19.521 15.863 1.00 77.06 281 ASN A C 1
ATOM 2232 O O . ASN A 1 281 ? 17.673 19.865 14.985 1.00 77.06 281 ASN A O 1
ATOM 2236 N N . GLU A 1 282 ? 17.036 18.366 16.517 1.00 68.62 282 GLU A N 1
ATOM 2237 C CA . GLU A 1 282 ? 18.154 17.428 16.316 1.00 68.62 282 GLU A CA 1
ATOM 2238 C C . GLU A 1 282 ? 18.088 16.657 14.981 1.00 68.62 282 GLU A C 1
ATOM 2240 O O . GLU A 1 282 ? 19.067 16.050 14.549 1.00 68.62 282 GLU A O 1
ATOM 2245 N N . THR A 1 283 ? 16.928 16.658 14.320 1.00 58.91 283 THR A N 1
ATOM 2246 C CA . THR A 1 283 ? 16.664 15.887 13.092 1.00 58.91 283 THR A CA 1
ATOM 2247 C C . THR A 1 283 ? 16.722 16.712 11.811 1.00 58.91 283 THR A C 1
ATOM 2249 O O . THR A 1 283 ? 16.864 16.135 10.731 1.00 58.91 283 THR A O 1
ATOM 2252 N N . LEU A 1 284 ? 16.675 18.045 11.924 1.00 63.56 284 LEU A N 1
ATOM 2253 C CA . LEU A 1 284 ? 16.716 18.963 10.782 1.00 63.56 284 LEU A CA 1
ATOM 2254 C C . LEU A 1 284 ? 17.994 18.798 9.952 1.00 63.56 284 LEU A C 1
ATOM 2256 O O . LEU A 1 284 ? 17.930 18.797 8.726 1.00 63.56 284 LEU A O 1
ATOM 2260 N N . GLU A 1 285 ? 19.137 18.562 10.599 1.00 63.84 285 GLU A N 1
ATOM 2261 C CA . GLU A 1 285 ? 20.415 18.354 9.902 1.00 63.84 285 GLU A CA 1
ATOM 2262 C C . GLU A 1 285 ? 20.463 17.042 9.104 1.00 63.84 285 GLU A C 1
ATOM 2264 O O . GLU A 1 285 ? 21.255 16.905 8.175 1.00 63.84 285 GLU A O 1
ATOM 2269 N N . LYS A 1 286 ? 19.598 16.079 9.442 1.00 77.31 286 LYS A N 1
ATOM 2270 C CA . LYS A 1 286 ? 19.525 14.763 8.788 1.00 77.31 286 LYS A CA 1
ATOM 2271 C C . LYS A 1 286 ? 18.353 14.643 7.815 1.00 77.31 286 LYS A C 1
ATOM 2273 O O . LYS A 1 286 ? 18.166 13.580 7.235 1.00 77.31 286 LYS A O 1
ATOM 2278 N N . GLY A 1 287 ? 17.554 15.701 7.658 1.00 84.19 287 GLY A N 1
ATOM 2279 C CA . GLY A 1 287 ? 16.337 15.666 6.850 1.00 84.19 287 GLY A CA 1
ATOM 2280 C C . GLY A 1 287 ? 15.306 14.659 7.366 1.00 84.19 287 GLY A C 1
ATOM 2281 O O . GLY A 1 287 ? 14.554 14.110 6.571 1.00 84.19 287 GLY A O 1
ATOM 2282 N N . LEU A 1 288 ? 15.276 14.372 8.667 1.00 86.88 288 LEU A N 1
ATOM 2283 C CA . LEU A 1 288 ? 14.297 13.464 9.264 1.00 86.88 288 LEU A CA 1
ATOM 2284 C C . LEU A 1 288 ? 13.121 14.275 9.827 1.00 86.88 288 LEU A C 1
ATOM 2286 O O . LEU A 1 288 ? 13.315 15.331 10.427 1.00 86.88 288 LEU A O 1
ATOM 2290 N N . HIS A 1 289 ? 11.899 13.773 9.666 1.00 89.12 289 HIS A N 1
ATOM 2291 C CA . HIS A 1 289 ? 10.685 14.391 10.199 1.00 89.12 289 HIS A CA 1
ATOM 2292 C C . HIS A 1 289 ? 9.912 13.407 11.069 1.00 89.12 289 HIS A C 1
ATOM 2294 O O . HIS A 1 289 ? 9.780 12.233 10.725 1.00 89.12 289 HIS A O 1
ATOM 2300 N N . SER A 1 290 ? 9.351 13.904 12.172 1.00 92.50 290 SER A N 1
ATOM 2301 C CA . SER A 1 290 ? 8.434 13.140 13.012 1.00 92.50 290 SER A CA 1
ATOM 2302 C C . SER A 1 290 ? 7.005 13.340 12.515 1.00 92.50 290 SER A C 1
ATOM 2304 O O . SER A 1 290 ? 6.515 14.469 12.420 1.00 92.50 290 SER A O 1
ATOM 2306 N N . ILE A 1 291 ? 6.323 12.244 12.197 1.00 94.81 291 ILE A N 1
ATOM 2307 C CA . ILE A 1 291 ? 4.916 12.240 11.801 1.00 94.81 291 ILE A CA 1
ATOM 2308 C C . ILE A 1 291 ? 4.110 11.536 12.879 1.00 94.81 291 ILE A C 1
ATOM 2310 O O . ILE A 1 291 ? 4.448 10.448 13.337 1.00 94.81 291 ILE A O 1
ATOM 2314 N N . THR A 1 292 ? 3.012 12.166 13.287 1.00 96.00 292 THR A N 1
ATOM 2315 C CA . THR A 1 292 ? 2.011 11.565 14.163 1.00 96.00 292 THR A CA 1
ATOM 2316 C C . THR A 1 292 ? 0.683 11.464 13.430 1.00 96.00 292 THR A C 1
ATOM 2318 O O . THR A 1 292 ? 0.112 12.467 13.005 1.00 96.00 292 THR A O 1
ATOM 2321 N N . LEU A 1 293 ? 0.165 10.246 13.347 1.00 95.69 293 LEU A N 1
ATOM 2322 C CA . LEU A 1 293 ? -1.171 9.929 12.867 1.00 95.69 293 LEU A CA 1
ATOM 2323 C C . LEU A 1 293 ? -2.085 9.686 14.056 1.00 95.69 293 LEU A C 1
ATOM 2325 O O . LEU A 1 293 ? -1.719 8.999 15.012 1.00 95.69 293 LEU A O 1
ATOM 2329 N N . GLN A 1 294 ? -3.289 10.235 13.995 1.00 95.44 294 GLN A N 1
ATOM 2330 C CA . GLN A 1 294 ? -4.284 10.059 15.035 1.00 95.44 294 GLN A CA 1
ATOM 2331 C C . GLN A 1 294 ? -5.659 9.847 14.412 1.00 95.44 294 GLN A C 1
ATOM 2333 O O . GLN A 1 294 ? -6.124 10.681 13.646 1.00 95.44 294 GLN A O 1
ATOM 2338 N N . ILE A 1 295 ? -6.321 8.752 14.769 1.00 93.62 295 ILE A N 1
ATOM 2339 C CA . ILE A 1 295 ? -7.716 8.493 14.429 1.00 93.62 295 ILE A CA 1
ATOM 2340 C C . ILE A 1 295 ? -8.567 8.647 15.686 1.00 93.62 295 ILE A C 1
ATOM 2342 O O . ILE A 1 295 ? -8.275 8.068 16.740 1.00 93.62 295 ILE A O 1
ATOM 2346 N N . LEU A 1 296 ? -9.609 9.461 15.559 1.00 91.81 296 LEU A N 1
ATOM 2347 C CA . LEU A 1 296 ? -10.550 9.812 16.615 1.00 91.81 296 LEU A CA 1
ATOM 2348 C C . LEU A 1 296 ? -11.976 9.554 16.136 1.00 91.81 296 LEU A C 1
ATOM 2350 O O . LEU A 1 296 ? -12.280 9.746 14.959 1.00 91.81 296 LEU A O 1
ATOM 2354 N N . THR A 1 297 ? -12.870 9.178 17.045 1.00 87.81 297 THR A N 1
ATOM 2355 C CA . THR A 1 297 ? -14.305 9.221 16.761 1.00 87.81 297 THR A CA 1
ATOM 2356 C C . THR A 1 297 ? -14.795 10.668 16.818 1.00 87.81 297 THR A C 1
ATOM 2358 O O . THR A 1 297 ? -14.368 11.454 17.666 1.00 87.81 297 THR A O 1
ATOM 2361 N N . THR A 1 298 ? -15.712 11.034 15.923 1.00 82.50 298 THR A N 1
ATOM 2362 C CA . THR A 1 298 ? -16.418 12.329 16.008 1.00 82.50 298 THR A CA 1
ATOM 2363 C C . THR A 1 298 ? -17.409 12.362 17.179 1.00 82.50 298 THR A C 1
ATOM 2365 O O . THR A 1 298 ? -17.671 13.418 17.744 1.00 82.50 298 THR A O 1
ATOM 2368 N N . ASN A 1 299 ? -17.894 11.192 17.612 1.00 81.88 299 ASN A N 1
ATOM 2369 C CA . ASN A 1 299 ? -18.728 11.017 18.797 1.00 81.88 299 ASN A CA 1
ATOM 2370 C C . ASN A 1 299 ? -17.927 10.372 19.946 1.00 81.88 299 ASN A C 1
ATOM 2372 O O . ASN A 1 299 ? -17.538 9.205 19.872 1.00 81.88 299 ASN A O 1
ATOM 2376 N N . GLN A 1 300 ? -17.735 11.112 21.042 1.00 78.50 300 GLN A N 1
ATOM 2377 C CA . GLN A 1 300 ? -16.935 10.694 22.207 1.00 78.50 300 GLN A CA 1
ATOM 2378 C C . GLN A 1 300 ? -17.490 9.472 22.969 1.00 78.50 300 GLN A C 1
ATOM 2380 O O . GLN A 1 300 ? -16.783 8.876 23.798 1.00 78.50 300 GLN A O 1
ATOM 2385 N N . GLN A 1 301 ? -18.752 9.112 22.725 1.00 83.00 301 GLN A N 1
ATOM 2386 C CA . GLN A 1 301 ? -19.399 7.942 23.321 1.00 83.00 301 GLN A CA 1
ATOM 2387 C C . GLN A 1 301 ? -19.081 6.648 22.559 1.00 83.00 301 GLN A C 1
ATOM 2389 O O . GLN A 1 301 ? -19.141 5.573 23.149 1.00 83.00 301 GLN A O 1
ATOM 2394 N N . ILE A 1 302 ? -18.688 6.746 21.285 1.00 85.44 302 ILE A N 1
ATOM 2395 C CA . ILE A 1 302 ? -18.381 5.591 20.435 1.00 85.44 302 ILE A CA 1
ATOM 2396 C C . ILE A 1 302 ? -16.928 5.154 20.667 1.00 85.44 302 ILE A C 1
ATOM 2398 O O . ILE A 1 302 ? -16.018 5.983 20.736 1.00 85.44 302 ILE A O 1
ATOM 2402 N N . GLN A 1 303 ? -16.709 3.846 20.809 1.00 90.56 303 GLN A N 1
ATOM 2403 C CA . GLN A 1 303 ? -15.370 3.253 20.821 1.00 90.56 303 GLN A CA 1
ATOM 2404 C C . GLN A 1 303 ? -14.927 2.931 19.390 1.00 90.56 303 GLN A C 1
ATOM 2406 O O . GLN A 1 303 ? -15.757 2.627 18.536 1.00 90.56 303 GLN A O 1
ATOM 2411 N N . LEU A 1 304 ? -13.620 2.996 19.120 1.00 92.62 304 LEU A N 1
ATOM 2412 C CA . LEU A 1 304 ? -13.100 2.550 17.828 1.00 92.62 304 LEU A CA 1
ATOM 2413 C C . LEU A 1 304 ? -13.272 1.028 17.701 1.00 92.62 304 LEU A C 1
ATOM 2415 O O . LEU A 1 304 ? -13.083 0.332 18.700 1.00 92.62 304 LEU A O 1
ATOM 2419 N N . PRO A 1 305 ? -13.582 0.506 16.501 1.00 93.12 305 PRO A N 1
ATOM 2420 C CA . PRO A 1 305 ? -13.615 -0.936 16.274 1.00 93.12 305 PRO A CA 1
ATOM 2421 C C . PRO A 1 305 ? -12.277 -1.587 16.634 1.00 93.12 305 PRO A C 1
ATOM 2423 O O . PRO A 1 305 ? -11.225 -1.067 16.267 1.00 93.12 305 PRO A O 1
ATOM 2426 N N . GLU A 1 306 ? -12.304 -2.732 17.317 1.00 93.50 306 GLU A N 1
ATOM 2427 C CA . GLU A 1 306 ? -11.090 -3.417 17.797 1.00 93.50 306 GLU A CA 1
ATOM 2428 C C . GLU A 1 306 ? -10.167 -3.882 16.661 1.00 93.50 306 GLU A C 1
ATOM 2430 O O . GLU A 1 306 ? -8.954 -3.976 16.825 1.00 93.50 306 GLU A O 1
ATOM 2435 N N . ASN A 1 307 ? -10.736 -4.142 15.486 1.00 94.44 307 ASN A N 1
ATOM 2436 C CA . ASN A 1 307 ? -10.024 -4.533 14.272 1.00 94.44 307 ASN A CA 1
ATOM 2437 C C . ASN A 1 307 ? -9.628 -3.338 13.384 1.00 94.44 307 ASN A C 1
ATOM 2439 O O . ASN A 1 307 ? -9.161 -3.547 12.263 1.00 94.44 307 ASN A O 1
ATOM 2443 N N . LEU A 1 308 ? -9.827 -2.097 13.841 1.00 95.62 308 LEU A N 1
ATOM 2444 C CA . LEU A 1 308 ? -9.344 -0.914 13.137 1.00 95.62 308 LEU A CA 1
ATOM 2445 C C . LEU A 1 308 ? -7.828 -0.787 13.330 1.00 95.62 308 LEU A C 1
ATOM 2447 O O . LEU A 1 308 ? -7.349 -0.755 14.464 1.00 95.62 308 LEU A O 1
ATOM 2451 N N . LYS A 1 309 ? -7.065 -0.655 12.245 1.00 96.62 309 LYS A N 1
ATOM 2452 C CA . LYS A 1 309 ? -5.616 -0.436 12.302 1.00 96.62 309 LYS A CA 1
ATOM 2453 C C . LYS A 1 309 ? -5.120 0.615 11.319 1.00 96.62 309 LYS A C 1
ATOM 2455 O O . LYS A 1 309 ? -5.738 0.858 10.286 1.00 96.62 309 LYS A O 1
ATOM 2460 N N . ILE A 1 310 ? -3.987 1.219 11.664 1.00 97.00 310 ILE A N 1
ATOM 2461 C CA . ILE A 1 310 ? -3.183 2.069 10.786 1.00 97.00 310 ILE A CA 1
ATOM 2462 C C . ILE A 1 310 ? -1.937 1.278 10.405 1.00 97.00 310 ILE A C 1
ATOM 2464 O O . ILE A 1 310 ? -1.258 0.737 11.282 1.00 97.00 310 ILE A O 1
ATOM 2468 N N . LEU A 1 311 ? -1.649 1.246 9.111 1.00 97.12 311 LEU A N 1
ATOM 2469 C CA . LEU A 1 311 ? -0.411 0.744 8.538 1.00 97.12 311 LEU A CA 1
ATOM 2470 C C . LEU A 1 311 ? 0.320 1.900 7.871 1.00 97.12 311 LEU A C 1
ATOM 2472 O O . LEU A 1 311 ? -0.280 2.682 7.132 1.00 97.12 311 LEU A O 1
ATOM 2476 N N . VAL A 1 312 ? 1.617 1.979 8.124 1.00 96.88 312 VAL A N 1
ATOM 2477 C CA . VAL A 1 312 ? 2.526 2.920 7.484 1.00 96.88 312 VAL A CA 1
ATOM 2478 C C . VAL A 1 312 ? 3.659 2.108 6.888 1.00 96.88 312 VAL A C 1
ATOM 2480 O O . VAL A 1 312 ? 4.251 1.296 7.593 1.00 96.88 312 VAL A O 1
ATOM 2483 N N . PHE A 1 313 ? 3.954 2.298 5.609 1.00 95.75 313 PHE A N 1
ATOM 2484 C CA . PHE A 1 313 ? 5.019 1.569 4.921 1.00 95.75 313 PHE A CA 1
ATOM 2485 C C . PHE A 1 313 ? 5.658 2.420 3.828 1.00 95.75 313 PHE A C 1
ATOM 2487 O O . PHE A 1 313 ? 5.025 3.337 3.300 1.00 95.75 313 PHE A O 1
ATOM 2494 N N . TYR A 1 314 ? 6.911 2.134 3.491 1.00 90.88 314 TYR A N 1
ATOM 2495 C CA . TYR A 1 314 ? 7.582 2.792 2.372 1.00 90.88 314 TYR A CA 1
ATOM 2496 C C . TYR A 1 314 ? 6.923 2.391 1.051 1.00 90.88 314 TYR A C 1
ATOM 2498 O O . TYR A 1 314 ? 6.663 1.211 0.821 1.00 90.88 314 TYR A O 1
ATOM 2506 N N . GLU A 1 315 ? 6.668 3.362 0.171 1.00 89.44 315 GLU A N 1
ATOM 2507 C CA . GLU A 1 315 ? 6.041 3.082 -1.131 1.00 89.44 315 GLU A CA 1
ATOM 2508 C C . GLU A 1 315 ? 6.923 2.166 -1.993 1.00 89.44 315 GLU A C 1
ATOM 2510 O O . GLU A 1 315 ? 6.424 1.252 -2.641 1.00 89.44 315 GLU A O 1
ATOM 2515 N N . SER A 1 316 ? 8.238 2.396 -1.975 1.00 81.88 316 SER A N 1
ATOM 2516 C CA . SER A 1 316 ? 9.196 1.717 -2.849 1.00 81.88 316 SER A CA 1
ATOM 2517 C C . SER A 1 316 ? 9.462 0.264 -2.462 1.00 81.88 316 SER A C 1
ATOM 2519 O O . SER A 1 316 ? 9.557 -0.588 -3.341 1.00 81.88 316 SER A O 1
ATOM 2521 N N . SER A 1 317 ? 9.611 -0.023 -1.167 1.00 85.19 317 SER A N 1
ATOM 2522 C CA . SER A 1 317 ? 9.954 -1.364 -0.675 1.00 85.19 317 SER A CA 1
ATOM 2523 C C . SER A 1 317 ? 8.753 -2.149 -0.151 1.00 85.19 317 SER A C 1
ATOM 2525 O O . SER A 1 317 ? 8.841 -3.365 -0.007 1.00 85.19 317 SER A O 1
ATOM 2527 N N . GLY A 1 318 ? 7.647 -1.476 0.184 1.00 89.25 318 GLY A N 1
ATOM 2528 C CA . GLY A 1 318 ? 6.542 -2.080 0.930 1.00 89.25 318 GLY A CA 1
ATOM 2529 C C . GLY A 1 318 ? 6.883 -2.403 2.391 1.00 89.25 318 GLY A C 1
ATOM 2530 O O . GLY A 1 318 ? 6.059 -2.987 3.094 1.00 89.25 318 GLY A O 1
ATOM 2531 N N . GLU A 1 319 ? 8.078 -2.035 2.866 1.00 89.62 319 GLU A N 1
ATOM 2532 C CA . GLU A 1 319 ? 8.514 -2.290 4.238 1.00 89.62 319 GLU A CA 1
ATOM 2533 C C . GLU A 1 319 ? 7.665 -1.491 5.231 1.00 89.62 319 GLU A C 1
ATOM 2535 O O . GLU A 1 319 ? 7.494 -0.277 5.093 1.00 89.62 319 GLU A O 1
ATOM 2540 N N . ILE A 1 320 ? 7.146 -2.181 6.248 1.00 94.62 320 ILE A N 1
ATOM 2541 C CA . ILE A 1 320 ? 6.303 -1.585 7.285 1.00 94.62 320 ILE A CA 1
ATOM 2542 C C . ILE A 1 320 ? 7.155 -0.704 8.203 1.00 94.62 320 ILE A C 1
ATOM 2544 O O . ILE A 1 320 ? 8.037 -1.188 8.906 1.00 94.62 320 ILE A O 1
ATOM 2548 N N . ILE A 1 321 ? 6.820 0.583 8.236 1.00 95.31 321 ILE A N 1
ATOM 2549 C CA . ILE A 1 321 ? 7.384 1.596 9.133 1.00 95.31 321 ILE A CA 1
ATOM 2550 C C . ILE A 1 321 ? 6.706 1.517 10.504 1.00 95.31 321 ILE A C 1
ATOM 2552 O O . ILE A 1 321 ? 7.373 1.524 11.537 1.00 95.31 321 ILE A O 1
ATOM 2556 N N . ASP A 1 322 ? 5.371 1.454 10.528 1.00 96.88 322 ASP A N 1
ATOM 2557 C CA . ASP A 1 322 ? 4.602 1.318 11.765 1.00 96.88 322 ASP A CA 1
ATOM 2558 C C . ASP A 1 322 ? 3.271 0.595 11.520 1.00 96.88 322 ASP A C 1
ATOM 2560 O O . ASP A 1 322 ? 2.602 0.794 10.506 1.00 96.88 322 ASP A O 1
ATOM 2564 N N . GLU A 1 323 ? 2.859 -0.214 12.493 1.00 96.44 323 GLU A N 1
ATOM 2565 C CA . GLU A 1 323 ? 1.535 -0.835 12.551 1.00 96.44 323 GLU A CA 1
ATOM 2566 C C . GLU A 1 323 ? 0.937 -0.594 13.938 1.00 96.44 323 GLU A C 1
ATOM 2568 O O . GLU A 1 323 ? 1.547 -0.874 14.981 1.00 96.44 323 GLU A O 1
ATOM 2573 N N . LYS A 1 324 ? -0.285 -0.055 13.961 1.00 97.06 324 LYS A N 1
ATOM 2574 C CA . LYS A 1 324 ? -1.011 0.220 15.201 1.00 97.06 324 LYS A CA 1
ATOM 2575 C C . LYS A 1 324 ? -2.457 -0.229 15.093 1.00 97.06 324 LYS A C 1
ATOM 2577 O O . LYS A 1 324 ? -3.189 0.218 14.218 1.00 97.06 324 LYS A O 1
ATOM 2582 N N . LEU A 1 325 ? -2.867 -1.066 16.042 1.00 95.69 325 LEU A N 1
ATOM 2583 C CA . LEU A 1 325 ? -4.241 -1.530 16.221 1.00 95.69 325 LEU A CA 1
ATOM 2584 C C . LEU A 1 325 ? -4.975 -0.647 17.239 1.00 95.69 325 LEU A C 1
ATOM 2586 O O . LEU A 1 325 ? -4.395 -0.239 18.253 1.00 95.69 325 LEU A O 1
ATOM 2590 N N . ALA A 1 326 ? -6.254 -0.374 16.998 1.00 92.50 326 ALA A N 1
ATOM 2591 C CA . ALA A 1 326 ? -7.123 0.303 17.946 1.00 92.50 326 ALA A CA 1
ATOM 2592 C C . ALA A 1 326 ? -7.291 -0.545 19.215 1.00 92.50 326 ALA A C 1
ATOM 2594 O O . ALA A 1 326 ? -7.633 -1.719 19.170 1.00 92.50 326 ALA A O 1
ATOM 2595 N N . ARG A 1 327 ? -7.037 0.065 20.376 1.00 83.75 327 ARG A N 1
ATOM 2596 C CA . ARG A 1 327 ? -7.261 -0.562 21.696 1.00 83.75 327 ARG A CA 1
ATOM 2597 C C . ARG A 1 327 ? -8.168 0.264 22.604 1.00 83.75 327 ARG A C 1
ATOM 2599 O O . ARG A 1 327 ? -8.470 -0.143 23.720 1.00 83.75 327 ARG A O 1
ATOM 2606 N N . ARG A 1 328 ? -8.484 1.493 22.195 1.00 83.81 328 ARG A N 1
ATOM 2607 C CA . ARG A 1 328 ? -9.156 2.521 22.999 1.00 83.81 328 ARG A CA 1
ATOM 2608 C C . ARG A 1 328 ? -9.987 3.414 22.074 1.00 83.81 328 ARG A C 1
ATOM 2610 O O . ARG A 1 328 ? -10.029 3.211 20.868 1.00 83.81 328 ARG A O 1
ATOM 2617 N N . LYS A 1 329 ? -10.580 4.469 22.639 1.00 85.38 329 LYS A N 1
ATOM 2618 C CA . LYS A 1 329 ? -11.295 5.531 21.904 1.00 85.38 329 LYS A CA 1
ATOM 2619 C C . LYS A 1 329 ? -10.441 6.281 20.872 1.00 85.38 329 LYS A C 1
ATOM 2621 O O . LYS A 1 329 ? -10.979 7.020 20.057 1.00 85.38 329 LYS A O 1
ATOM 2626 N N . THR A 1 330 ? -9.119 6.144 20.940 1.00 89.38 330 THR A N 1
ATOM 2627 C CA . THR A 1 330 ? -8.177 6.814 20.048 1.00 89.38 330 THR A CA 1
ATOM 2628 C C . THR A 1 330 ? -7.140 5.816 19.552 1.00 89.38 330 THR A C 1
ATOM 2630 O O . THR A 1 330 ? -6.695 4.939 20.298 1.00 89.38 330 THR A O 1
ATOM 2633 N N . LEU A 1 331 ? -6.754 5.959 18.288 1.00 94.31 331 LEU A N 1
ATOM 2634 C CA . LEU A 1 331 ? -5.675 5.201 17.671 1.00 94.31 331 LEU A CA 1
ATOM 2635 C C . LEU A 1 331 ? -4.593 6.193 17.254 1.00 94.31 331 LEU A C 1
ATOM 2637 O O . LEU A 1 331 ? -4.878 7.142 16.531 1.00 94.31 331 LEU A O 1
ATOM 2641 N N . ARG A 1 332 ? -3.370 6.014 17.757 1.00 95.81 332 ARG A N 1
ATOM 2642 C CA . ARG A 1 332 ? -2.238 6.905 17.487 1.00 95.81 332 ARG A CA 1
ATOM 2643 C C . ARG A 1 332 ? -1.033 6.100 17.012 1.00 95.81 332 ARG A C 1
ATOM 2645 O O . ARG A 1 332 ? -0.680 5.105 17.643 1.00 95.81 332 ARG A O 1
ATOM 2652 N N . SER A 1 333 ? -0.407 6.574 15.946 1.00 95.50 333 SER A N 1
ATOM 2653 C CA . SER A 1 333 ? 0.854 6.082 15.389 1.00 95.50 333 SER A CA 1
ATOM 2654 C C . SER A 1 333 ? 1.820 7.261 15.296 1.00 95.50 333 SER A C 1
ATOM 2656 O O . SER A 1 333 ? 1.407 8.369 14.959 1.00 95.50 333 SER A O 1
ATOM 2658 N N . SER A 1 334 ? 3.078 7.051 15.669 1.00 95.50 334 SER A N 1
ATOM 2659 C CA . SER A 1 334 ? 4.122 8.075 15.611 1.00 95.50 334 SER A CA 1
ATOM 2660 C C . SER A 1 334 ? 5.397 7.424 15.096 1.00 95.50 334 SER A C 1
ATOM 2662 O O . SER A 1 334 ? 5.836 6.425 15.662 1.00 95.50 334 SER A O 1
ATOM 2664 N N . PHE A 1 335 ? 5.971 7.981 14.037 1.00 94.62 335 PHE A N 1
ATOM 2665 C CA . PHE A 1 335 ? 7.148 7.440 13.363 1.00 94.62 335 PHE A CA 1
ATOM 2666 C C . PHE A 1 335 ? 8.016 8.569 12.807 1.00 94.62 335 PHE A C 1
ATOM 2668 O O . PHE A 1 335 ? 7.580 9.718 12.705 1.00 94.62 335 PHE A O 1
ATOM 2675 N N . VAL A 1 336 ? 9.256 8.232 12.465 1.00 93.00 336 VAL A N 1
ATOM 2676 C CA . VAL A 1 336 ? 10.216 9.152 11.854 1.00 93.00 336 VAL A CA 1
ATOM 2677 C C . VAL A 1 336 ? 10.471 8.702 10.426 1.00 93.00 336 VAL A C 1
ATOM 2679 O O . VAL A 1 336 ? 10.597 7.507 10.172 1.00 93.00 336 VAL A O 1
ATOM 2682 N N . ILE A 1 337 ? 10.538 9.653 9.503 1.00 92.00 337 ILE A N 1
ATOM 2683 C CA . ILE A 1 337 ? 10.755 9.379 8.086 1.00 92.00 337 ILE A CA 1
ATOM 2684 C C . ILE A 1 337 ? 11.688 10.416 7.460 1.00 92.00 337 ILE A C 1
ATOM 26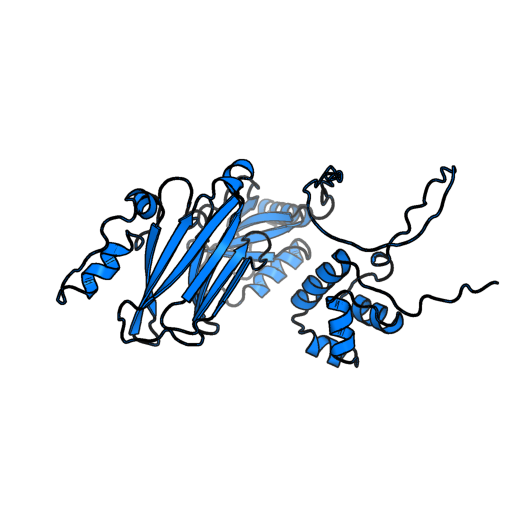86 O O . ILE A 1 337 ? 11.705 11.584 7.851 1.00 92.00 337 ILE A O 1
ATOM 2690 N N . GLU A 1 338 ? 12.493 9.963 6.505 1.00 88.31 338 GLU A N 1
ATOM 2691 C CA . GLU A 1 338 ? 13.398 10.795 5.719 1.00 88.31 338 GLU A CA 1
ATOM 2692 C C . GLU A 1 338 ? 12.631 11.702 4.750 1.00 88.31 338 GLU A C 1
ATOM 2694 O O . GLU A 1 338 ? 11.629 11.314 4.146 1.00 88.31 338 GLU A O 1
ATOM 2699 N N . SER A 1 339 ? 13.130 12.925 4.588 1.00 85.94 339 SER A N 1
ATOM 2700 C CA . SER A 1 339 ? 12.652 13.891 3.600 1.00 85.94 339 SER A CA 1
ATOM 2701 C C . SER A 1 339 ? 12.688 13.267 2.214 1.00 85.94 339 SER A C 1
ATOM 2703 O O . SER A 1 339 ? 13.640 12.562 1.879 1.00 85.94 339 SER A O 1
ATOM 2705 N N . LYS A 1 340 ? 11.697 13.586 1.375 1.00 86.06 340 LYS A N 1
ATOM 2706 C CA . LYS A 1 340 ? 11.583 13.096 -0.008 1.00 86.06 340 LYS A CA 1
ATOM 2707 C C . LYS A 1 340 ? 11.361 11.590 -0.175 1.00 86.06 340 LYS A C 1
ATOM 2709 O O . LYS A 1 340 ? 11.133 11.178 -1.309 1.00 86.06 340 LYS A O 1
ATOM 2714 N N . SER A 1 341 ? 11.379 10.787 0.889 1.00 87.12 341 SER A N 1
ATOM 2715 C CA . SER A 1 341 ? 11.049 9.361 0.824 1.00 87.12 341 SER A CA 1
ATOM 2716 C C . SER A 1 341 ? 9.528 9.182 0.845 1.00 87.12 341 SER A C 1
ATOM 2718 O O . SER A 1 341 ? 8.897 9.516 1.853 1.00 87.12 341 SER A O 1
ATOM 2720 N N . PRO A 1 342 ? 8.901 8.691 -0.241 1.00 91.56 342 PRO A N 1
ATOM 2721 C CA . PRO A 1 342 ? 7.463 8.488 -0.264 1.00 91.56 342 PRO A CA 1
ATOM 2722 C C . PRO A 1 342 ? 7.044 7.339 0.653 1.00 91.56 342 PRO A C 1
ATOM 2724 O O . PRO A 1 342 ? 7.709 6.302 0.747 1.00 91.56 342 PRO A O 1
ATOM 2727 N N . PHE A 1 343 ? 5.901 7.502 1.302 1.00 94.25 343 PHE A N 1
ATOM 2728 C CA . PHE A 1 343 ? 5.319 6.490 2.170 1.00 94.25 343 PHE A CA 1
ATOM 2729 C C . PHE A 1 343 ? 3.811 6.416 1.995 1.00 94.25 343 PHE A C 1
ATOM 2731 O O . PHE A 1 343 ? 3.147 7.389 1.639 1.00 94.25 343 PHE A O 1
ATOM 2738 N N . CYS A 1 344 ? 3.260 5.243 2.262 1.00 94.88 344 CYS A N 1
ATOM 2739 C CA . CYS A 1 344 ? 1.833 4.997 2.239 1.00 94.88 344 CYS A CA 1
ATOM 2740 C C . CYS A 1 344 ? 1.280 4.999 3.659 1.00 94.88 344 CYS A C 1
ATOM 2742 O O . CYS A 1 344 ? 1.879 4.428 4.571 1.00 94.88 344 CYS A O 1
ATOM 2744 N N . ILE A 1 345 ? 0.102 5.595 3.825 1.00 96.06 345 ILE A N 1
ATOM 2745 C CA . ILE A 1 345 ? -0.738 5.396 5.005 1.00 96.06 345 ILE A CA 1
ATOM 2746 C C . ILE A 1 345 ? -1.967 4.619 4.549 1.00 96.06 345 ILE A C 1
ATOM 2748 O O . ILE A 1 345 ? -2.683 5.065 3.651 1.00 96.06 345 ILE A O 1
ATOM 2752 N N . GLU A 1 346 ? -2.228 3.485 5.191 1.00 96.06 346 GLU A N 1
ATOM 2753 C CA . GLU A 1 346 ? -3.457 2.713 5.028 1.00 96.06 346 GLU A CA 1
ATOM 2754 C C . GLU A 1 346 ? -4.214 2.636 6.356 1.00 96.06 346 GLU A C 1
ATOM 2756 O O . GLU A 1 346 ? -3.662 2.259 7.390 1.00 96.06 346 GLU A O 1
ATOM 2761 N N . VAL A 1 347 ? -5.506 2.955 6.321 1.00 95.50 347 VAL A N 1
ATOM 2762 C CA . VAL A 1 347 ? -6.443 2.712 7.421 1.00 95.50 347 VAL A CA 1
ATOM 2763 C C . VAL A 1 347 ? -7.298 1.508 7.050 1.00 95.50 347 VAL A C 1
ATOM 2765 O O . VAL A 1 347 ? -8.005 1.537 6.039 1.00 95.50 347 VAL A O 1
ATOM 2768 N N . LYS A 1 348 ? -7.244 0.456 7.868 1.00 96.19 348 LYS A N 1
ATOM 2769 C CA . LYS A 1 348 ? -7.973 -0.799 7.644 1.00 96.19 348 LYS A CA 1
ATOM 2770 C C . LYS A 1 348 ? -8.954 -1.102 8.761 1.00 96.19 348 LYS A C 1
ATOM 2772 O O . LYS A 1 348 ? -8.677 -0.795 9.917 1.00 96.19 348 LYS A O 1
ATOM 2777 N N . LEU A 1 349 ? -10.062 -1.749 8.415 1.00 94.69 349 LEU A N 1
ATOM 2778 C CA . LEU A 1 349 ? -11.016 -2.349 9.347 1.00 94.69 349 LEU A CA 1
ATOM 2779 C C . LEU A 1 349 ? -11.098 -3.845 9.044 1.00 94.69 349 LEU A C 1
ATOM 2781 O O . LEU A 1 349 ? -11.712 -4.258 8.060 1.00 94.69 349 LEU A O 1
ATOM 2785 N N . GLY A 1 350 ? -10.417 -4.650 9.859 1.00 93.19 350 GLY A N 1
ATOM 2786 C CA . GLY A 1 350 ? -10.096 -6.028 9.488 1.00 93.19 350 GLY A CA 1
ATOM 2787 C C . GLY A 1 350 ? -9.185 -6.045 8.259 1.00 93.19 350 GLY A C 1
ATOM 2788 O O . GLY A 1 350 ? -8.152 -5.376 8.247 1.00 93.19 350 GLY A O 1
ATOM 2789 N N . GLU A 1 351 ? -9.599 -6.763 7.216 1.00 93.19 351 GLU A N 1
ATOM 2790 C CA . GLU A 1 351 ? -8.866 -6.857 5.944 1.00 93.19 351 GLU A CA 1
ATOM 2791 C C . GLU A 1 351 ? -9.251 -5.766 4.931 1.00 93.19 351 GLU A C 1
ATOM 2793 O O . GLU A 1 351 ? -8.570 -5.576 3.924 1.00 93.19 351 GLU A O 1
ATOM 2798 N N . GLN A 1 352 ? -10.328 -5.015 5.187 1.00 91.81 352 GLN A N 1
ATOM 2799 C CA . GLN A 1 352 ? -10.805 -3.993 4.262 1.00 91.81 352 GLN A CA 1
ATOM 2800 C C . GLN A 1 352 ? -10.005 -2.696 4.413 1.00 91.81 352 GLN A C 1
ATOM 2802 O O . GLN A 1 352 ? -9.973 -2.099 5.491 1.00 91.81 352 GLN A O 1
ATOM 2807 N N . THR A 1 353 ? -9.425 -2.213 3.314 1.00 94.06 353 THR A N 1
ATOM 2808 C CA . THR A 1 353 ? -8.851 -0.864 3.231 1.00 94.06 353 THR A CA 1
ATOM 2809 C C . THR A 1 353 ? -9.962 0.172 3.111 1.00 94.06 353 THR A C 1
ATOM 2811 O O . THR A 1 353 ? -10.764 0.126 2.182 1.00 94.06 353 THR A O 1
ATOM 2814 N N . ILE A 1 354 ? -9.999 1.108 4.057 1.00 94.00 354 ILE A N 1
ATOM 2815 C CA . ILE A 1 354 ? -10.998 2.181 4.119 1.00 94.00 354 ILE A CA 1
ATOM 2816 C C . ILE A 1 354 ? -10.437 3.470 3.525 1.00 94.00 354 ILE A C 1
ATOM 2818 O O . ILE A 1 354 ? -11.121 4.171 2.789 1.00 94.00 354 ILE A O 1
ATOM 2822 N N . GLU A 1 355 ? -9.190 3.787 3.862 1.00 93.62 355 GLU A N 1
ATOM 2823 C CA . GLU A 1 355 ? -8.486 4.970 3.380 1.00 93.62 355 GLU A CA 1
ATOM 2824 C C . GLU A 1 355 ? -7.059 4.566 3.031 1.00 93.62 355 GLU A C 1
ATOM 2826 O O . GLU A 1 355 ? -6.410 3.844 3.792 1.00 93.62 355 GLU A O 1
ATOM 2831 N N . LYS A 1 356 ? -6.576 5.043 1.887 1.00 94.31 356 LYS A N 1
ATOM 2832 C CA . LYS A 1 356 ? -5.196 4.868 1.446 1.00 94.31 356 LYS A CA 1
ATOM 2833 C C . LYS A 1 356 ? -4.714 6.151 0.790 1.00 94.31 356 LYS A C 1
ATOM 2835 O O . LYS A 1 356 ? -5.392 6.683 -0.085 1.00 94.31 356 LYS A O 1
ATOM 2840 N N . GLY A 1 357 ? -3.536 6.613 1.189 1.00 91.56 357 GLY A N 1
ATOM 2841 C CA . GLY A 1 357 ? -2.883 7.770 0.585 1.00 91.56 357 GLY A CA 1
ATOM 2842 C C . GLY A 1 357 ? -1.378 7.569 0.490 1.00 91.56 357 GLY A C 1
ATOM 2843 O O . GLY A 1 357 ? -0.793 6.874 1.323 1.00 91.56 357 GLY A O 1
ATOM 2844 N N . ILE A 1 358 ? -0.773 8.185 -0.524 1.00 92.06 358 ILE A N 1
ATOM 2845 C CA . ILE A 1 358 ? 0.680 8.257 -0.696 1.00 92.06 358 ILE A CA 1
ATOM 2846 C C . ILE A 1 358 ? 1.114 9.658 -0.273 1.00 92.06 358 ILE A C 1
ATOM 2848 O O . ILE A 1 358 ? 0.492 10.650 -0.654 1.00 92.06 358 ILE A O 1
ATOM 2852 N N . TYR A 1 359 ? 2.166 9.742 0.526 1.00 92.44 359 TYR A N 1
ATOM 2853 C CA . TYR A 1 359 ? 2.634 10.968 1.153 1.00 92.44 359 TYR A CA 1
ATOM 2854 C C . TYR A 1 359 ? 4.128 11.135 0.923 1.00 92.44 359 TYR A C 1
ATOM 2856 O O . TYR A 1 359 ? 4.869 10.157 0.863 1.00 92.44 359 TYR A O 1
ATOM 2864 N N . VAL A 1 360 ? 4.579 12.381 0.820 1.00 91.94 360 VAL A N 1
ATOM 2865 C CA . VAL A 1 360 ? 6.003 12.720 0.704 1.00 91.94 360 VAL A CA 1
ATOM 2866 C C . VAL A 1 360 ? 6.297 13.995 1.484 1.00 91.94 360 VAL A C 1
ATOM 2868 O O . VAL A 1 360 ? 5.464 14.900 1.504 1.00 91.94 360 VAL A O 1
ATOM 2871 N N . LEU A 1 361 ? 7.453 14.069 2.141 1.00 86.31 361 LEU A N 1
ATOM 2872 C CA . LEU A 1 361 ? 7.876 15.218 2.952 1.00 86.31 361 LEU A CA 1
ATOM 2873 C C . LEU A 1 361 ? 8.800 16.180 2.227 1.00 86.31 361 LEU A C 1
ATOM 2875 O O . LEU A 1 361 ? 9.688 15.697 1.486 1.00 86.31 361 LEU A O 1
#

Radius of gyration: 27.57 Å; chains: 1; bounding box: 77×66×75 Å

pLDDT: mean 77.8, std 22.01, range [23.31, 97.12]

Secondary structure (DSSP, 8-state):
-------SEE---HHHHHHHHHHHHHTT--HHHHHHHTT--HHHHHHHHTT--EEHHHHHHHHHHTT--TTTTS-----------------------------------------S--EEEEEEEE-S-GGG---HHHHHHHHHHHH-TT-EEEEEETTTEEEEEEEEHHHHHHHHHHHHTTS--EETTEEEEEEEEE-TTS--TTTGGGEEE--SS--GGGS-TTEE-HHHHHHTT-TTS-------S-TTGGGGEEEEEEEEGGGTEEEEEEEEEE--TTTGGGTEEEEEEEEEESSTTSPPPTTEEEEEEETTT--EEEEEE--SSEEEEEEEEETT--EEEEEEETTEEEEEEEEE-

Sequence (361 aa):
MTQTPGRSSLTASAEVREKARIALLGLGYTQQALADFLKLSRSTVSKFFNGSPIRVDHYKQICDELGLNWEDCLPREQPIAKSQTASCCIAVTDQEEKTMQILHRQSRQITVIDRQNKTQKAEIVLTGDIDSIENLKILEEILRQHSGNTIVIFDVKSGSIRLFIEGSDADIKKLINLVQSKTLTKLNTFPIESIRILDADEPSNNQRNNIISLSGKFNKR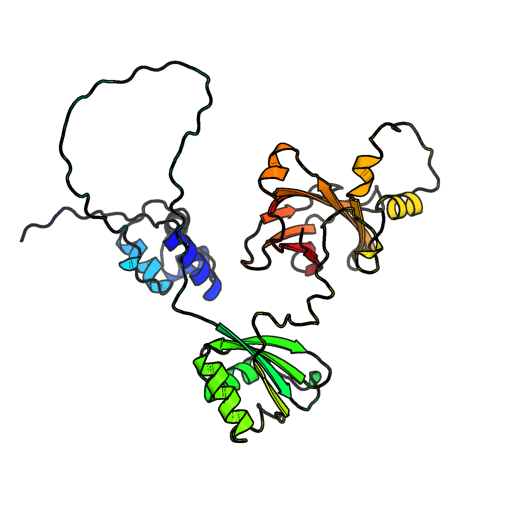NFPAGWDDPKKFINQTIERSRPLSSQVRSQENERNEIGKIIHLNPINTSLLLKIKKEELNETLEKGLHSITLQILTTNQQIQLPENLKILVFYESSGEIIDEKLARRKTLRSSFVIESKSPFCIEVKLGEQTIEKGIYVL